Protein AF-A0A4R9K5V5-F1 (afdb_monomer_lite)

Sequence (203 aa):
MRYLKIITLVLILIVISFSTLVPTPNEHVLKEIPKQKLVGKLKGIAFATIRTSIIKEYAFTEPKEIRYVPCSPDFPVLLGDFPCSLLNWDEEAVYVEETNTIVDAESSATEPNPDDLLGGKVIVLLSKTKSPNFNGSVVKLGDDEDMLRLFYDKEGYLSHYTFQTYVTVFKWKAVENTRTLLGVLTLKLDSNHFPIAGKEIEF

Secondary structure (DSSP, 8-state):
-HHHHHHHHHHHHHHHHHTT----------EEPPHHHHHHHHHHTTHHHHHHHHHS---EEEEEEEE--PPPTTSPPPSSS--GGGGB--SS-----------------PPPPGGGGS--EEEEEEESSPPTTTEEEEEEES-GGG-EEEEEETTSBEEEEEETTEEEEEEEEEETTEEEEEEEEEEEE-TTS-EEEEEEEE-

Foldseek 3Di:
DVVVVVVVVVVVVVVVVPPPPDPDPPQQDWAWDDPVCVVVVCVVLVVVLVLQLVPDDFDFDAKAKDWAADDDPSDDDDPFRDGPVQQFDDVPPRDPPVPPPDDDDDDDDDDPDPVVPGTDIFMKTWTPDAGPPQRHIWIWGDDDQRIKIFHHHPRRGTQWIDHHQKIKGWDWDDDPPDIDTQKIKIFGADPSRHGPIITMGGD

pLDDT: mean 82.07, std 19.33, range [34.94, 98.38]

Structure (mmCIF, N/CA/C/O backbone):
data_AF-A0A4R9K5V5-F1
#
_entry.id   AF-A0A4R9K5V5-F1
#
loop_
_atom_site.group_PDB
_atom_site.id
_atom_site.type_symbol
_atom_site.label_atom_id
_atom_site.label_alt_id
_atom_site.label_comp_id
_atom_site.label_asym_id
_atom_site.label_entity_id
_atom_site.label_seq_id
_atom_s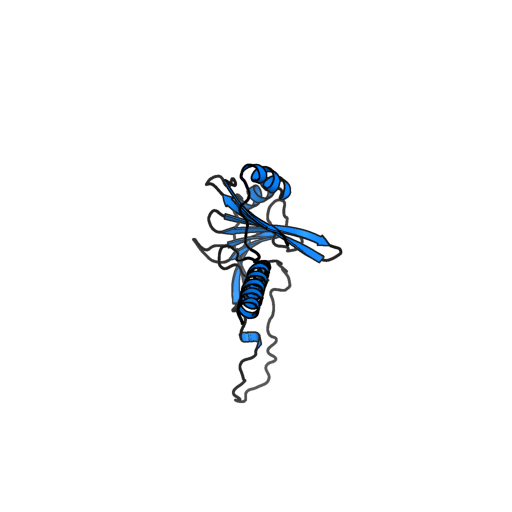ite.pdbx_PDB_ins_code
_atom_site.Cartn_x
_atom_site.Cartn_y
_atom_site.Cartn_z
_atom_site.occupancy
_atom_site.B_iso_or_equiv
_atom_site.auth_seq_id
_atom_site.auth_comp_id
_atom_site.auth_asym_id
_atom_site.auth_atom_id
_atom_site.pdbx_PDB_model_num
ATOM 1 N N . MET A 1 1 ? -18.205 -39.734 57.174 1.00 59.75 1 MET A N 1
ATOM 2 C CA . MET A 1 1 ? -17.669 -39.906 55.798 1.00 59.75 1 MET A CA 1
ATOM 3 C C . MET A 1 1 ? -18.522 -39.298 54.673 1.00 59.75 1 MET A C 1
ATOM 5 O O . MET A 1 1 ? -17.936 -38.921 53.669 1.00 59.75 1 MET A O 1
ATOM 9 N N . ARG A 1 2 ? -19.858 -39.163 54.784 1.00 58.69 2 ARG A N 1
ATOM 10 C CA . ARG A 1 2 ? -20.695 -38.568 53.710 1.00 58.69 2 ARG A CA 1
ATOM 11 C C . ARG A 1 2 ? -20.436 -37.072 53.448 1.00 58.69 2 ARG A C 1
ATOM 13 O O . ARG A 1 2 ? -20.341 -36.683 52.294 1.00 58.69 2 ARG A O 1
ATOM 20 N N . TYR A 1 3 ? -20.235 -36.265 54.491 1.00 58.91 3 TYR A N 1
ATOM 21 C CA . TYR A 1 3 ? -19.981 -34.819 54.356 1.00 58.91 3 TYR A CA 1
ATOM 22 C C . TYR A 1 3 ? -18.644 -34.480 53.682 1.00 58.91 3 TYR A C 1
ATOM 24 O O . TYR A 1 3 ? -18.576 -33.538 52.900 1.00 58.91 3 TYR A O 1
ATOM 32 N N . LEU A 1 4 ? -17.605 -35.293 53.906 1.00 64.69 4 LEU A N 1
ATOM 33 C CA . LEU A 1 4 ? -16.285 -35.073 53.306 1.00 64.69 4 LEU A CA 1
ATOM 34 C C . LEU A 1 4 ? -16.320 -35.210 51.775 1.00 64.69 4 LEU A C 1
ATOM 36 O O . LEU A 1 4 ? -15.648 -34.445 51.092 1.00 64.69 4 LEU A O 1
ATOM 40 N N . LYS A 1 5 ? -17.154 -36.123 51.246 1.00 65.88 5 LYS A N 1
ATOM 41 C CA . LYS A 1 5 ? -17.368 -36.316 49.799 1.00 65.88 5 LYS A CA 1
ATOM 42 C C . LYS A 1 5 ? -18.125 -35.156 49.147 1.00 65.88 5 LYS A C 1
ATOM 44 O O . LYS A 1 5 ? -17.848 -34.824 48.004 1.00 65.88 5 LYS A O 1
ATOM 49 N N . ILE A 1 6 ? -19.063 -34.535 49.865 1.00 71.75 6 ILE A N 1
ATOM 50 C CA . ILE A 1 6 ? -19.834 -33.387 49.357 1.00 71.75 6 ILE A CA 1
ATOM 51 C C . ILE A 1 6 ? -18.933 -32.150 49.272 1.00 71.75 6 ILE A C 1
ATOM 53 O O . ILE A 1 6 ? -18.945 -31.454 48.263 1.00 71.75 6 ILE A O 1
ATOM 57 N N . ILE A 1 7 ? -18.091 -31.924 50.285 1.00 72.06 7 ILE A N 1
ATOM 58 C CA . ILE A 1 7 ? -17.141 -30.801 50.307 1.00 72.06 7 ILE A CA 1
ATOM 59 C C . ILE A 1 7 ? -16.116 -30.923 49.173 1.00 72.06 7 ILE A C 1
ATOM 61 O O . ILE A 1 7 ? -15.842 -29.935 48.498 1.00 72.06 7 ILE A O 1
ATOM 65 N N . THR A 1 8 ? -15.597 -32.129 48.909 1.00 69.69 8 THR A N 1
ATOM 66 C CA . THR A 1 8 ? -14.673 -32.347 47.780 1.00 69.69 8 THR A CA 1
ATOM 67 C C . THR A 1 8 ? -15.349 -32.104 46.433 1.00 69.69 8 THR A C 1
ATOM 69 O O . THR A 1 8 ? -14.745 -31.490 45.561 1.00 69.69 8 THR A O 1
ATOM 72 N N . LEU A 1 9 ? -16.609 -32.518 46.266 1.00 71.44 9 LEU A N 1
ATOM 73 C CA . LEU A 1 9 ? -17.341 -32.336 45.009 1.00 71.44 9 LEU A CA 1
ATOM 74 C C . LEU A 1 9 ? -17.636 -30.855 44.716 1.00 71.44 9 LEU A C 1
ATOM 76 O O . LEU A 1 9 ? -17.503 -30.415 43.577 1.00 71.44 9 LEU A O 1
ATOM 80 N N . VAL A 1 10 ? -17.963 -30.072 45.750 1.00 74.12 10 VAL A N 1
ATOM 81 C CA . VAL A 1 10 ? -18.182 -28.620 45.636 1.00 74.12 10 VAL A CA 1
ATOM 82 C C . VAL A 1 10 ? -16.880 -27.881 45.314 1.00 74.12 10 VAL A C 1
ATOM 84 O O . VAL A 1 10 ? -16.876 -27.009 44.451 1.00 74.12 10 VAL A O 1
ATOM 87 N N . LEU A 1 11 ? -15.759 -28.258 45.940 1.00 66.38 11 LEU A N 1
ATOM 88 C CA . LEU A 1 11 ? -14.448 -27.666 45.648 1.00 66.38 11 LEU A CA 1
ATOM 89 C C . LEU A 1 11 ? -14.006 -27.922 44.201 1.00 66.38 11 LEU A C 1
ATOM 91 O O . LEU A 1 11 ? -13.512 -27.009 43.548 1.00 66.38 11 LEU A O 1
ATOM 95 N N . ILE A 1 12 ? -14.249 -29.125 43.673 1.00 67.31 12 ILE A N 1
ATOM 96 C CA . ILE A 1 12 ? -13.945 -29.462 42.274 1.00 67.31 12 ILE A CA 1
ATOM 97 C C . ILE A 1 12 ? -14.801 -28.622 41.308 1.00 67.31 12 ILE A C 1
ATOM 99 O O . ILE A 1 12 ? -14.276 -28.083 40.337 1.00 67.31 12 ILE A O 1
ATOM 103 N N . LEU A 1 13 ? -16.093 -28.433 41.598 1.00 60.47 13 LEU A N 1
ATOM 104 C CA . LEU A 1 13 ? -16.994 -27.591 40.794 1.00 60.47 13 LEU A CA 1
ATOM 105 C C . LEU A 1 13 ? -16.599 -26.104 40.800 1.00 60.47 13 LEU A C 1
ATOM 107 O O . LEU A 1 13 ? -16.709 -25.433 39.772 1.00 60.47 13 LEU A O 1
ATOM 111 N N . ILE A 1 14 ? -16.100 -25.595 41.928 1.00 63.22 14 ILE A N 1
ATOM 112 C CA . ILE A 1 14 ? -15.605 -24.217 42.032 1.00 63.22 14 ILE A CA 1
ATOM 113 C C . ILE A 1 14 ? -14.315 -24.048 41.216 1.00 63.22 14 ILE A C 1
ATOM 115 O O . ILE A 1 14 ? -14.207 -23.090 40.457 1.00 63.22 14 ILE A O 1
ATOM 119 N N . VAL A 1 15 ? -13.372 -24.995 41.278 1.00 59.72 15 VAL A N 1
ATOM 120 C CA . VAL A 1 15 ? -12.106 -24.920 40.518 1.00 59.72 15 VAL A CA 1
ATOM 121 C C . VAL A 1 15 ? -12.338 -24.990 38.998 1.00 59.72 15 VAL A C 1
ATOM 123 O O . VAL A 1 15 ? -11.702 -24.253 38.243 1.00 59.72 15 VAL A O 1
ATOM 126 N N . ILE A 1 16 ? -13.300 -25.797 38.537 1.00 59.38 16 ILE A N 1
ATOM 127 C CA . ILE A 1 16 ? -13.677 -25.862 37.111 1.00 59.38 16 ILE A CA 1
ATOM 128 C C . ILE A 1 16 ? -14.314 -24.541 36.643 1.00 59.38 16 ILE A C 1
ATOM 130 O O . ILE A 1 16 ? -14.050 -24.099 35.527 1.00 59.38 16 ILE A O 1
ATOM 134 N N . SER A 1 17 ? -15.083 -23.865 37.503 1.00 56.44 17 SER A N 1
ATOM 135 C CA . SER A 1 17 ? -15.747 -22.596 37.160 1.00 56.44 17 SER A CA 1
ATOM 136 C C . SER A 1 17 ? -14.776 -21.413 37.021 1.00 56.44 17 SER A C 1
ATOM 138 O O . SER A 1 17 ? -15.078 -20.458 36.312 1.00 56.44 17 SER A O 1
ATOM 140 N N . PHE A 1 18 ? -13.597 -21.472 37.654 1.00 53.75 18 PHE A N 1
ATOM 141 C CA . PHE A 1 18 ? -12.559 -20.435 37.539 1.00 53.75 18 PHE A CA 1
ATOM 142 C C . PHE A 1 18 ? -11.572 -20.654 36.379 1.00 53.75 18 PHE A C 1
ATOM 144 O O . PHE A 1 18 ? -10.779 -19.765 36.079 1.00 53.75 18 PHE A O 1
ATOM 151 N N . SER A 1 19 ? -11.619 -21.803 35.699 1.00 51.06 19 SER A N 1
ATOM 152 C 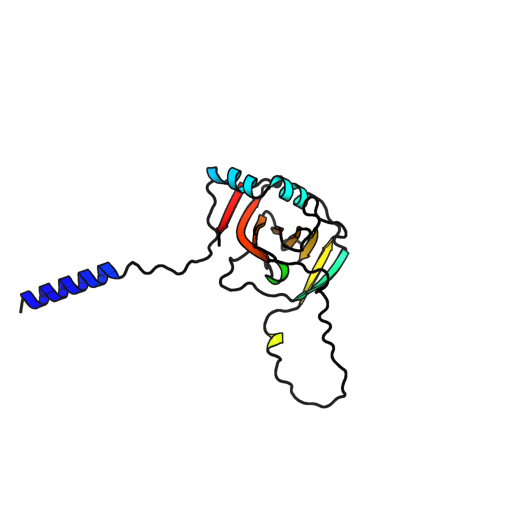CA . SER A 1 19 ? -10.606 -22.183 34.700 1.00 51.06 19 SER A CA 1
ATOM 153 C C . SER A 1 19 ? -10.873 -21.666 33.273 1.00 51.06 19 SER A C 1
ATOM 155 O O . SER A 1 19 ? -10.062 -21.909 32.386 1.00 51.06 19 SER A O 1
ATOM 157 N N . THR A 1 20 ? -11.975 -20.949 33.010 1.00 50.06 20 THR A N 1
ATOM 158 C CA . THR A 1 20 ? -12.354 -20.510 31.644 1.00 50.06 20 THR A CA 1
ATOM 159 C C . THR A 1 20 ? -12.032 -19.048 31.316 1.00 50.06 20 THR A C 1
ATOM 161 O O . THR A 1 20 ? -12.489 -18.538 30.298 1.00 50.06 20 THR A O 1
ATOM 164 N N . LEU A 1 21 ? -11.245 -18.356 32.144 1.00 50.50 21 LEU A N 1
ATOM 165 C CA . LEU A 1 21 ? -10.765 -16.993 31.878 1.00 50.50 21 LEU A CA 1
ATOM 166 C C . LEU A 1 21 ? -9.246 -16.991 31.682 1.00 50.50 21 LEU A C 1
ATOM 168 O O . LEU A 1 21 ? -8.511 -16.339 32.416 1.00 50.50 21 LEU A O 1
ATOM 172 N N . VAL A 1 22 ? -8.766 -17.732 30.683 1.00 57.28 22 VAL A N 1
ATOM 173 C CA . VAL A 1 22 ? -7.440 -17.459 30.122 1.00 57.28 22 VAL A CA 1
ATOM 174 C C . VAL A 1 22 ? -7.649 -16.424 29.016 1.00 57.28 22 VAL A C 1
ATOM 176 O O . VAL A 1 22 ? -8.233 -16.774 27.988 1.00 57.28 22 VAL A O 1
ATOM 179 N N . PRO A 1 23 ? -7.250 -15.152 29.195 1.00 50.66 23 PRO A N 1
ATOM 180 C CA . PRO A 1 23 ? -7.151 -14.238 28.070 1.00 50.66 23 PRO A CA 1
ATOM 181 C C . PRO A 1 23 ? -6.126 -14.830 27.103 1.00 50.66 23 PRO A C 1
ATOM 183 O O . PRO A 1 23 ? -4.946 -14.950 27.429 1.00 50.66 23 PRO A O 1
ATOM 186 N N . THR A 1 24 ? -6.588 -15.264 25.933 1.00 52.31 24 THR A N 1
ATOM 187 C CA . THR A 1 24 ? -5.692 -15.616 24.835 1.00 52.31 24 THR A CA 1
ATOM 188 C C . THR A 1 24 ? -4.831 -14.390 24.526 1.00 52.31 24 THR A C 1
ATOM 190 O O . THR A 1 24 ? -5.384 -13.284 24.471 1.00 52.31 24 THR A O 1
ATOM 193 N N . PRO A 1 25 ? -3.507 -14.544 24.351 1.00 51.03 25 PRO A N 1
ATOM 194 C CA . PRO A 1 25 ? -2.658 -13.438 23.935 1.00 51.03 25 PRO A CA 1
ATOM 195 C C . PRO A 1 25 ? -3.239 -12.825 22.658 1.00 51.03 25 PRO A C 1
ATOM 197 O O . PRO A 1 25 ? -3.809 -13.538 21.833 1.00 51.03 25 PRO A O 1
ATOM 200 N N . ASN A 1 26 ? -3.168 -11.496 22.574 1.00 50.34 26 ASN A N 1
ATOM 201 C CA . ASN A 1 26 ? -3.701 -10.667 21.497 1.00 50.34 26 ASN A CA 1
ATOM 202 C C . ASN A 1 26 ? -3.175 -11.179 20.147 1.00 50.34 26 ASN A C 1
ATOM 204 O O . ASN A 1 26 ? -2.104 -10.790 19.696 1.00 50.34 26 ASN A O 1
ATOM 208 N N . GLU A 1 27 ? -3.905 -12.087 19.510 1.00 54.94 27 GLU A N 1
ATOM 209 C CA . GLU A 1 27 ? -3.590 -12.494 18.155 1.00 54.94 27 GLU A CA 1
ATOM 210 C C . GLU A 1 27 ? -3.893 -11.268 17.288 1.00 54.94 27 GLU A C 1
ATOM 212 O O . GLU A 1 27 ? -5.031 -10.782 17.241 1.00 54.94 27 GLU A O 1
ATOM 217 N N . HIS A 1 28 ? -2.852 -10.704 16.675 1.00 65.06 28 HIS A N 1
ATOM 218 C CA . HIS A 1 28 ? -2.924 -9.562 15.771 1.00 65.06 28 HIS A CA 1
ATOM 219 C C . HIS A 1 28 ? -3.602 -9.990 14.452 1.00 65.06 28 HIS A C 1
ATOM 221 O O . HIS A 1 28 ? -3.014 -9.992 13.373 1.00 65.06 28 HIS A O 1
ATOM 227 N N . VAL A 1 29 ? -4.876 -10.381 14.550 1.00 80.06 29 VAL A N 1
ATOM 228 C CA . VAL A 1 29 ? -5.695 -10.891 13.451 1.00 80.06 29 VAL A CA 1
ATOM 229 C C . VAL A 1 29 ? -6.436 -9.739 12.792 1.00 80.06 29 VAL A C 1
ATOM 231 O O . VAL A 1 29 ? -7.135 -8.960 13.445 1.00 80.06 29 VAL A O 1
ATOM 234 N N . LEU A 1 30 ? -6.331 -9.676 11.467 1.00 85.25 30 LEU A N 1
ATOM 235 C CA . LEU A 1 30 ? -7.122 -8.791 10.618 1.00 85.25 30 LEU A CA 1
ATOM 236 C C . LEU A 1 30 ? -8.625 -9.081 10.784 1.00 85.25 30 LEU A C 1
ATOM 238 O O . LEU A 1 30 ? -9.125 -10.129 10.370 1.00 85.25 30 LEU A O 1
ATOM 242 N N . LYS A 1 31 ? -9.361 -8.123 11.353 1.00 92.75 31 LYS A N 1
ATOM 243 C CA . LYS A 1 31 ? -10.806 -8.202 11.609 1.00 92.75 31 LYS A CA 1
ATOM 244 C C . LYS A 1 31 ? -11.593 -7.655 10.430 1.00 92.75 31 LYS A C 1
ATOM 246 O O . LYS A 1 31 ? -11.254 -6.609 9.884 1.00 92.75 31 LYS A O 1
ATOM 251 N N . GLU A 1 32 ? -12.673 -8.328 10.048 1.00 95.50 32 GLU A N 1
ATOM 252 C CA . GLU A 1 32 ? -13.538 -7.850 8.968 1.00 95.50 32 GLU A CA 1
ATOM 253 C C . GLU A 1 32 ? -14.214 -6.522 9.319 1.00 95.50 32 GLU A C 1
ATOM 255 O O . GLU A 1 32 ? -14.751 -6.340 10.414 1.00 95.50 32 GLU A O 1
ATOM 260 N N . ILE A 1 33 ? -14.222 -5.595 8.361 1.00 95.25 33 ILE A N 1
ATOM 261 C CA . ILE A 1 33 ? -14.919 -4.321 8.505 1.00 95.25 33 ILE A CA 1
ATOM 262 C C . ILE A 1 33 ? -16.388 -4.515 8.119 1.00 95.25 33 ILE A C 1
ATOM 264 O O . ILE A 1 33 ? -16.679 -4.872 6.972 1.00 95.25 33 ILE A O 1
ATOM 268 N N . PRO A 1 34 ? -17.343 -4.199 9.013 1.00 95.44 34 PRO A N 1
ATOM 269 C CA . PRO A 1 34 ? -18.755 -4.195 8.661 1.00 95.44 34 PRO A CA 1
ATOM 270 C C . PRO A 1 34 ? -19.027 -3.252 7.487 1.00 95.44 34 PRO A C 1
ATOM 272 O O . PRO A 1 34 ? -18.547 -2.115 7.477 1.00 95.44 34 PRO A O 1
ATOM 275 N N . LYS A 1 35 ? -19.859 -3.676 6.527 1.00 91.81 35 LYS A N 1
ATOM 276 C CA . LYS A 1 35 ? -20.171 -2.888 5.318 1.00 91.81 35 LYS A CA 1
ATOM 277 C C . LYS A 1 35 ? -20.606 -1.453 5.635 1.00 91.81 35 LYS A C 1
ATOM 279 O O . LYS A 1 35 ? -20.194 -0.527 4.943 1.00 91.81 35 LYS A O 1
ATOM 284 N N . GLN A 1 36 ? -21.370 -1.248 6.714 1.00 93.75 36 GLN A N 1
ATOM 285 C CA . GLN A 1 36 ? -21.829 0.085 7.127 1.00 93.75 36 GLN A CA 1
ATOM 286 C C . GLN A 1 36 ? -20.681 1.006 7.580 1.00 93.75 36 GLN A C 1
ATOM 288 O O . GLN A 1 36 ? -20.794 2.224 7.483 1.00 93.75 36 GLN A O 1
ATOM 293 N N . LYS A 1 37 ? -19.570 0.440 8.071 1.00 95.50 37 LYS A N 1
ATOM 294 C CA . LYS A 1 37 ? -18.393 1.184 8.550 1.00 95.50 37 LYS A CA 1
ATOM 295 C C . LYS A 1 37 ? -17.334 1.397 7.467 1.00 95.50 37 LYS A C 1
ATOM 297 O O . LYS A 1 37 ? -16.509 2.299 7.613 1.00 95.50 37 LYS A O 1
ATOM 302 N N . LEU A 1 38 ? -17.373 0.620 6.380 1.00 95.12 38 LEU A N 1
ATOM 303 C CA . LEU A 1 38 ? -16.362 0.652 5.320 1.00 95.12 38 LEU A CA 1
ATOM 304 C C . LEU A 1 38 ? -16.182 2.060 4.742 1.00 95.12 38 LEU A C 1
ATOM 306 O O . LEU A 1 38 ? -15.067 2.565 4.716 1.00 95.12 38 LEU A O 1
ATOM 310 N N . VAL A 1 39 ? -17.270 2.745 4.380 1.00 94.75 39 VAL A N 1
ATOM 311 C CA . VAL A 1 39 ? -17.213 4.110 3.817 1.00 94.75 39 VAL A CA 1
ATOM 312 C C . VAL A 1 39 ? -16.490 5.090 4.750 1.00 94.75 39 VAL A C 1
ATOM 314 O O . VAL A 1 39 ? -15.705 5.918 4.289 1.00 94.75 39 VAL A O 1
ATOM 317 N N . GLY A 1 40 ? -16.724 4.992 6.062 1.00 95.38 40 GLY A N 1
ATOM 318 C CA . GLY A 1 40 ? -16.044 5.824 7.056 1.00 95.38 40 GLY A CA 1
ATOM 319 C C . GLY A 1 40 ? -14.543 5.543 7.114 1.00 95.38 40 GLY A C 1
ATOM 320 O O . GLY A 1 40 ? -13.744 6.478 7.088 1.00 95.38 40 GLY A O 1
ATOM 321 N N . LYS A 1 41 ? -14.157 4.261 7.106 1.00 95.75 41 LYS A N 1
ATOM 322 C CA . LYS A 1 41 ? -12.747 3.845 7.076 1.00 95.75 41 LYS A CA 1
ATOM 323 C C . LYS A 1 41 ? -12.043 4.324 5.802 1.00 95.75 41 LYS A C 1
ATOM 325 O O . LYS A 1 41 ? -10.968 4.903 5.903 1.00 95.75 41 LYS A O 1
ATOM 330 N N . LEU A 1 42 ? -12.684 4.199 4.635 1.00 96.38 42 LEU A N 1
ATOM 331 C CA . LEU A 1 42 ? -12.150 4.678 3.350 1.00 96.38 42 LEU A CA 1
ATOM 332 C C . LEU A 1 42 ? -11.903 6.191 3.332 1.00 96.38 42 LEU A C 1
ATOM 334 O O . LEU A 1 42 ? -10.895 6.645 2.792 1.00 96.38 42 LEU A O 1
ATOM 338 N N . LYS A 1 43 ? -12.800 6.982 3.935 1.00 94.69 43 LYS A N 1
ATOM 339 C CA . LYS A 1 43 ? -12.589 8.428 4.094 1.00 94.69 43 LYS A CA 1
ATOM 340 C C . LYS A 1 43 ? -11.399 8.721 5.007 1.00 94.69 43 LYS A C 1
ATOM 342 O O . LYS A 1 43 ? -10.585 9.571 4.668 1.00 94.69 43 LYS A O 1
ATOM 347 N N . GLY A 1 44 ? -11.281 7.997 6.121 1.00 93.81 44 GLY A N 1
ATOM 348 C CA . GLY A 1 44 ? -10.201 8.178 7.096 1.00 93.81 44 GLY A CA 1
ATOM 349 C C . GLY A 1 44 ? -8.798 7.921 6.539 1.00 93.81 44 GLY A C 1
ATOM 350 O O . GLY A 1 44 ? -7.847 8.528 7.014 1.00 93.81 44 GLY A O 1
ATOM 351 N N . ILE A 1 45 ? -8.672 7.074 5.514 1.00 94.75 45 ILE A N 1
ATOM 352 C CA . ILE A 1 45 ? -7.400 6.815 4.817 1.00 94.75 45 ILE A CA 1
ATOM 353 C C . ILE A 1 45 ? -7.250 7.592 3.501 1.00 94.75 45 ILE A C 1
ATOM 355 O O . ILE A 1 45 ? -6.355 7.295 2.717 1.00 94.75 45 ILE A O 1
ATOM 359 N N . ALA A 1 46 ? -8.152 8.538 3.215 1.00 95.62 46 ALA A N 1
ATOM 360 C CA . ALA A 1 46 ? -8.188 9.279 1.955 1.00 95.62 46 ALA A CA 1
ATOM 361 C C . ALA A 1 46 ? -8.115 8.361 0.714 1.00 95.62 46 ALA A C 1
ATOM 363 O O . ALA A 1 46 ? -7.339 8.599 -0.211 1.00 95.62 46 ALA A O 1
ATOM 364 N N . PHE A 1 47 ? -8.940 7.304 0.672 1.00 97.31 47 PHE A N 1
ATOM 365 C CA . PHE A 1 47 ? -8.841 6.255 -0.353 1.00 97.31 47 PHE A CA 1
ATOM 366 C C . PHE A 1 47 ? -8.905 6.775 -1.799 1.00 97.31 47 PHE A C 1
ATOM 368 O O . PHE A 1 47 ? -8.295 6.189 -2.686 1.00 97.31 47 PHE A O 1
ATOM 375 N N . ALA A 1 48 ? -9.597 7.889 -2.058 1.00 96.62 48 ALA A N 1
ATOM 376 C CA . ALA A 1 48 ? -9.599 8.514 -3.381 1.00 96.62 48 ALA A CA 1
ATOM 377 C C . ALA A 1 48 ? -8.171 8.823 -3.875 1.00 96.62 48 ALA A C 1
ATOM 379 O O . ALA A 1 48 ? -7.841 8.524 -5.020 1.00 96.62 48 ALA A O 1
ATOM 380 N N . THR A 1 49 ? -7.312 9.333 -2.992 1.00 96.75 49 THR A N 1
ATOM 381 C CA . THR A 1 49 ? -5.900 9.617 -3.265 1.00 96.75 49 THR A CA 1
ATOM 382 C C . THR A 1 49 ? -5.129 8.337 -3.584 1.00 96.75 49 THR A C 1
ATOM 384 O O . THR A 1 49 ? -4.429 8.274 -4.593 1.00 96.75 49 THR A O 1
ATOM 387 N N . ILE A 1 50 ? -5.326 7.285 -2.787 1.00 97.69 50 ILE A N 1
ATOM 388 C CA . ILE A 1 50 ? -4.718 5.961 -3.003 1.00 97.69 50 ILE A CA 1
ATOM 389 C C . ILE A 1 50 ? -5.158 5.366 -4.348 1.00 97.69 50 ILE A C 1
ATOM 391 O O . ILE A 1 50 ? -4.354 4.879 -5.135 1.00 97.69 50 ILE A O 1
ATOM 395 N N . ARG A 1 51 ? -6.445 5.453 -4.680 1.00 97.31 51 ARG A N 1
ATOM 396 C CA . ARG A 1 51 ? -6.959 4.950 -5.957 1.00 97.31 51 ARG A CA 1
ATOM 397 C C . ARG A 1 51 ? -6.290 5.646 -7.144 1.00 97.31 51 ARG A C 1
ATOM 399 O O . ARG A 1 51 ? -5.955 4.985 -8.123 1.00 97.31 51 ARG A O 1
ATOM 406 N N . THR A 1 52 ? -6.069 6.960 -7.063 1.00 96.75 52 THR A N 1
ATOM 407 C CA . THR A 1 52 ? -5.384 7.690 -8.143 1.00 96.75 52 THR A CA 1
ATOM 408 C C . THR A 1 52 ? -3.923 7.278 -8.319 1.00 96.75 52 THR A C 1
ATOM 410 O O . THR A 1 52 ? -3.460 7.238 -9.458 1.00 96.75 52 THR A O 1
ATOM 413 N N . SER A 1 53 ? -3.204 6.927 -7.244 1.00 96.75 53 SER A N 1
ATOM 414 C CA . SER A 1 53 ? -1.832 6.420 -7.368 1.00 96.75 53 SER A CA 1
ATOM 415 C C . SER A 1 53 ? -1.789 5.017 -7.958 1.00 96.75 53 SER A C 1
ATOM 417 O O . SER A 1 53 ? -0.893 4.749 -8.751 1.00 96.75 53 SER A O 1
ATOM 419 N N . ILE A 1 54 ? -2.759 4.157 -7.641 1.00 96.12 54 ILE A N 1
ATOM 420 C CA . ILE A 1 54 ? -2.817 2.773 -8.136 1.00 96.12 54 ILE A CA 1
ATOM 421 C C . ILE A 1 54 ? -3.144 2.701 -9.632 1.00 96.12 54 ILE A C 1
ATOM 423 O O . ILE A 1 54 ? -2.521 1.925 -10.350 1.00 96.12 54 ILE A O 1
ATOM 427 N N . ILE A 1 55 ? -4.097 3.512 -10.102 1.00 95.94 55 ILE A N 1
ATOM 428 C CA . ILE A 1 55 ? -4.554 3.504 -11.507 1.00 95.94 55 ILE A CA 1
ATOM 429 C C . ILE A 1 55 ? -3.471 4.005 -12.467 1.00 95.94 55 ILE A C 1
ATOM 431 O O . ILE A 1 55 ? -3.472 3.653 -13.644 1.00 95.94 55 ILE A O 1
ATOM 435 N N . LYS A 1 56 ? -2.557 4.848 -11.984 1.00 95.19 56 LYS A N 1
ATOM 436 C CA . LYS A 1 56 ? -1.481 5.384 -12.809 1.00 95.19 56 LYS A CA 1
ATOM 437 C C . LYS A 1 56 ? -0.538 4.265 -13.268 1.00 95.19 56 LYS A C 1
ATOM 439 O O . LYS A 1 56 ? -0.167 3.376 -12.501 1.00 95.19 56 LYS A O 1
ATOM 444 N N . GLU A 1 57 ? -0.103 4.362 -14.517 1.00 94.19 57 GLU A N 1
ATOM 445 C CA . GLU A 1 57 ? 0.955 3.518 -15.063 1.00 94.19 57 GLU A CA 1
ATOM 446 C C . GLU A 1 57 ? 2.337 4.066 -14.689 1.00 94.19 57 GLU A C 1
ATOM 448 O O . GLU A 1 57 ? 2.583 5.276 -14.732 1.00 94.19 57 GLU A O 1
ATOM 453 N N . TYR A 1 58 ? 3.247 3.163 -14.324 1.00 95.06 58 TYR A N 1
ATOM 454 C CA . TYR A 1 58 ? 4.617 3.487 -13.936 1.00 95.06 58 TYR A CA 1
ATOM 455 C C . TYR A 1 58 ? 5.597 2.667 -14.765 1.00 95.06 58 TYR A C 1
ATOM 457 O O . TYR A 1 58 ? 5.401 1.469 -14.970 1.00 95.06 58 TYR A O 1
ATOM 465 N N . ALA A 1 59 ? 6.671 3.319 -15.205 1.00 95.25 59 ALA A N 1
ATOM 466 C CA . ALA A 1 59 ? 7.787 2.665 -15.867 1.00 95.25 59 ALA A CA 1
ATOM 467 C C . ALA A 1 59 ? 8.854 2.306 -14.827 1.00 95.25 59 ALA A C 1
ATOM 469 O O . ALA A 1 59 ? 9.504 3.199 -14.278 1.00 95.25 59 ALA A O 1
ATOM 470 N N . PHE A 1 60 ? 9.019 1.008 -14.573 1.00 94.69 60 PHE A N 1
ATOM 471 C CA . PHE A 1 60 ? 10.003 0.456 -13.644 1.00 94.69 60 PHE A CA 1
ATOM 472 C C . PHE A 1 60 ? 11.277 0.090 -14.401 1.00 94.69 60 PHE A C 1
ATOM 474 O O . PHE A 1 60 ? 11.258 -0.810 -15.237 1.00 94.69 60 PHE A O 1
ATOM 481 N N . THR A 1 61 ? 12.369 0.808 -14.152 1.00 92.38 61 THR A N 1
ATOM 482 C CA . THR A 1 61 ? 13.597 0.675 -14.961 1.00 92.38 61 THR A CA 1
ATOM 483 C C . THR A 1 61 ? 14.876 0.619 -14.146 1.00 92.38 61 THR A C 1
ATOM 485 O O . THR A 1 61 ? 15.930 0.343 -14.706 1.00 92.38 61 THR A O 1
ATOM 488 N N . GLU A 1 62 ? 14.807 0.948 -12.861 1.00 93.12 62 GLU A N 1
ATOM 489 C CA . GLU A 1 62 ? 15.981 1.084 -12.004 1.00 93.12 62 GLU A CA 1
ATOM 490 C C . GLU A 1 62 ? 16.019 -0.090 -11.022 1.00 93.12 62 GLU A C 1
ATOM 492 O O . GLU A 1 62 ? 15.309 -0.051 -10.015 1.00 93.12 62 GLU A O 1
ATOM 497 N N . PRO A 1 63 ? 16.775 -1.164 -11.315 1.00 93.50 63 PRO A N 1
ATOM 498 C CA . PRO A 1 63 ? 16.926 -2.265 -10.380 1.00 93.50 63 PRO A CA 1
ATOM 499 C C . PRO A 1 63 ? 17.727 -1.820 -9.156 1.00 93.50 63 PRO A C 1
ATOM 501 O O . PRO A 1 63 ? 18.743 -1.137 -9.277 1.00 93.50 63 PRO A O 1
ATOM 504 N N . LYS A 1 64 ? 17.270 -2.234 -7.978 1.00 91.75 64 LYS A N 1
ATOM 505 C CA . LYS A 1 64 ? 17.961 -2.065 -6.702 1.00 91.75 64 LYS A CA 1
ATOM 506 C C . LYS A 1 64 ? 17.925 -3.374 -5.927 1.00 91.75 64 LYS A C 1
ATOM 508 O O . LYS A 1 64 ? 16.891 -4.030 -5.853 1.00 91.75 64 LYS A O 1
ATOM 513 N N . GLU A 1 65 ? 19.060 -3.741 -5.357 1.00 90.38 65 GLU A N 1
ATOM 514 C CA . GLU A 1 65 ? 19.195 -4.910 -4.495 1.00 90.38 65 GLU A CA 1
ATOM 515 C C . GLU A 1 65 ? 18.935 -4.493 -3.050 1.00 90.38 65 GLU A C 1
ATOM 517 O O . GLU A 1 65 ? 19.541 -3.546 -2.560 1.00 90.38 65 GLU A O 1
ATOM 522 N N . ILE A 1 66 ? 18.027 -5.182 -2.367 1.00 88.50 66 ILE A N 1
ATOM 523 C CA . ILE A 1 66 ? 17.707 -4.921 -0.964 1.00 88.50 66 ILE A CA 1
ATOM 524 C C . ILE A 1 66 ? 17.844 -6.202 -0.150 1.00 88.50 66 ILE A C 1
ATOM 526 O O . ILE A 1 66 ? 17.669 -7.311 -0.660 1.00 88.50 66 ILE A O 1
ATOM 530 N N . ARG A 1 67 ? 18.102 -6.052 1.149 1.00 88.31 67 ARG A N 1
ATOM 531 C CA . ARG A 1 67 ? 18.044 -7.174 2.084 1.00 88.31 67 ARG A CA 1
ATOM 532 C C . ARG A 1 67 ? 16.585 -7.552 2.335 1.00 88.31 67 ARG A C 1
ATOM 534 O O . ARG A 1 67 ? 15.781 -6.717 2.763 1.00 88.31 67 ARG A O 1
ATOM 541 N N . TYR A 1 68 ? 16.244 -8.810 2.087 1.00 87.75 68 TYR A N 1
ATOM 542 C CA . TYR A 1 68 ? 14.979 -9.376 2.531 1.00 87.75 68 TYR A CA 1
ATOM 543 C C . TYR A 1 68 ? 15.035 -9.525 4.047 1.00 87.75 68 TYR A C 1
ATOM 545 O O . TYR A 1 68 ? 15.971 -10.113 4.579 1.00 87.75 68 TYR A O 1
ATOM 553 N N . VAL A 1 69 ? 14.041 -8.991 4.748 1.00 90.50 69 VAL A N 1
ATOM 554 C CA . VAL A 1 69 ? 13.885 -9.205 6.188 1.00 90.50 69 VAL A CA 1
ATOM 555 C C . VAL A 1 69 ? 12.445 -9.644 6.423 1.00 90.50 69 VAL A C 1
ATOM 557 O O . VAL A 1 69 ? 11.532 -8.857 6.136 1.00 90.50 69 VAL A O 1
ATOM 560 N N . PRO A 1 70 ? 12.211 -10.878 6.906 1.00 90.25 70 PRO A N 1
ATOM 561 C CA . PRO A 1 70 ? 10.862 -11.335 7.198 1.00 90.25 70 PRO A CA 1
ATOM 562 C C . PRO A 1 70 ? 10.253 -10.506 8.331 1.00 90.25 70 PRO A C 1
ATOM 564 O O . PRO A 1 70 ? 10.951 -9.941 9.176 1.00 90.25 70 PRO A O 1
ATOM 567 N N . CYS A 1 71 ? 8.928 -10.428 8.356 1.00 90.00 71 CYS A N 1
ATOM 568 C CA . CYS A 1 71 ? 8.222 -9.777 9.450 1.00 90.00 71 CYS A CA 1
ATOM 569 C C . CYS A 1 71 ? 8.328 -10.581 10.756 1.00 90.00 71 CYS A C 1
ATOM 571 O O . CYS A 1 71 ? 8.397 -11.810 10.738 1.00 90.00 71 CYS A O 1
ATOM 573 N N . SER A 1 72 ? 8.322 -9.877 11.895 1.00 89.88 72 SER A N 1
ATOM 574 C CA . SER A 1 72 ? 8.252 -10.508 13.222 1.00 89.88 72 SER A CA 1
ATOM 575 C C . SER A 1 72 ? 6.993 -11.382 13.342 1.00 89.88 72 SER A C 1
ATOM 577 O O . SER A 1 72 ? 5.959 -10.988 12.798 1.00 89.88 72 SER A O 1
ATOM 579 N N . PRO A 1 73 ? 7.020 -12.501 14.092 1.00 86.94 73 PRO A N 1
ATOM 580 C CA . PRO A 1 73 ? 5.827 -13.306 14.371 1.00 86.94 73 PRO A CA 1
ATOM 581 C C . PRO A 1 73 ? 4.657 -12.522 14.989 1.00 86.94 73 PRO A C 1
ATOM 583 O O . PRO A 1 73 ? 3.506 -12.908 14.810 1.00 86.94 73 PRO A O 1
ATOM 586 N N . ASP A 1 74 ? 4.943 -11.417 15.686 1.00 86.81 74 ASP A N 1
ATOM 587 C CA . ASP A 1 74 ? 3.924 -10.545 16.292 1.00 86.81 74 ASP A CA 1
ATOM 588 C C . ASP A 1 74 ? 3.317 -9.538 15.296 1.00 86.81 74 ASP A C 1
ATOM 590 O O . ASP A 1 74 ? 2.345 -8.844 15.602 1.00 86.81 74 ASP A O 1
ATOM 594 N N . PHE A 1 75 ? 3.892 -9.425 14.097 1.00 89.81 75 PHE A N 1
ATOM 595 C CA . PHE A 1 75 ? 3.392 -8.556 13.040 1.00 89.81 75 PHE A CA 1
ATOM 596 C C . PHE A 1 75 ? 2.293 -9.279 12.240 1.00 89.81 75 PHE A C 1
ATOM 598 O O . PHE A 1 75 ? 2.422 -10.475 11.970 1.00 89.81 75 PHE A O 1
ATOM 605 N N . PRO A 1 76 ? 1.206 -8.597 11.827 1.00 90.12 76 PRO A N 1
ATOM 606 C CA . PRO A 1 76 ? 0.138 -9.245 11.076 1.00 90.12 76 PRO A CA 1
ATOM 607 C C . PRO A 1 76 ? 0.658 -9.839 9.767 1.00 90.12 76 PRO A C 1
ATOM 609 O O . PRO A 1 76 ? 1.414 -9.201 9.033 1.00 90.12 76 PRO A O 1
ATOM 612 N N . VAL A 1 77 ? 0.172 -11.034 9.438 1.00 90.44 77 VAL A N 1
ATOM 613 C CA . VAL A 1 77 ? 0.449 -11.668 8.147 1.00 90.44 77 VAL A CA 1
ATOM 614 C C . VAL A 1 77 ? -0.134 -10.803 7.030 1.00 90.44 77 VAL A C 1
ATOM 616 O O . VAL A 1 77 ? -1.340 -10.535 6.987 1.00 90.44 77 VAL A O 1
ATOM 619 N N . LEU A 1 78 ? 0.740 -10.349 6.137 1.00 93.19 78 LEU A N 1
ATOM 620 C CA . LEU A 1 78 ? 0.398 -9.523 4.987 1.00 93.19 78 LEU A CA 1
ATOM 621 C C . LEU A 1 78 ? 0.143 -10.384 3.742 1.00 93.19 78 LEU A C 1
ATOM 623 O O . LEU A 1 78 ? 0.488 -11.561 3.701 1.00 93.19 78 LEU A O 1
ATOM 627 N N . LEU A 1 79 ? -0.519 -9.801 2.739 1.00 93.88 79 LEU A N 1
ATOM 628 C CA . LEU A 1 79 ? -0.753 -10.473 1.462 1.00 93.88 79 LEU A CA 1
ATOM 629 C C . LEU A 1 79 ? 0.512 -10.445 0.600 1.00 93.88 79 LEU A C 1
ATOM 631 O O . LEU A 1 79 ? 1.169 -9.409 0.498 1.00 93.88 79 LEU A O 1
ATOM 635 N N . GLY A 1 80 ? 0.785 -11.570 -0.061 1.00 92.12 80 GLY A N 1
ATOM 636 C CA . GLY A 1 80 ? 2.032 -11.788 -0.790 1.00 92.12 80 GLY A CA 1
ATOM 637 C C . GLY A 1 80 ? 3.220 -12.020 0.147 1.00 92.12 80 GLY A C 1
ATOM 638 O O . GLY A 1 80 ? 3.104 -11.920 1.369 1.00 92.12 80 GLY A O 1
ATOM 639 N N . ASP A 1 81 ? 4.375 -12.328 -0.435 1.00 90.38 81 ASP A N 1
ATOM 640 C CA . ASP A 1 81 ? 5.632 -12.476 0.302 1.00 90.38 81 ASP A CA 1
ATOM 641 C C . ASP A 1 81 ? 6.246 -11.095 0.594 1.00 90.38 81 ASP A C 1
ATOM 643 O O . ASP A 1 81 ? 7.216 -10.663 -0.028 1.00 90.38 81 ASP A O 1
ATOM 647 N N . PHE A 1 82 ? 5.586 -10.332 1.470 1.00 93.12 82 PHE A N 1
ATOM 648 C CA . PHE A 1 82 ? 5.979 -8.964 1.798 1.00 93.12 82 PHE A CA 1
ATOM 649 C C . PHE A 1 82 ? 7.140 -8.942 2.813 1.00 93.12 82 PHE A C 1
ATOM 651 O O . PHE A 1 82 ? 6.949 -9.371 3.956 1.00 93.12 82 PHE A O 1
ATOM 658 N N . PRO A 1 83 ? 8.309 -8.367 2.471 1.00 92.50 83 PRO A N 1
ATOM 659 C CA . PRO A 1 83 ? 9.404 -8.194 3.419 1.00 92.50 83 PRO A CA 1
ATOM 660 C C . PRO A 1 83 ? 9.210 -6.938 4.278 1.00 92.50 83 PRO A C 1
ATOM 662 O O . PRO A 1 83 ? 9.003 -5.835 3.771 1.00 92.50 83 PRO A O 1
ATOM 665 N N . CYS A 1 84 ? 9.360 -7.068 5.595 1.00 91.88 84 CYS A N 1
ATOM 666 C CA . CYS A 1 84 ? 9.212 -5.944 6.521 1.00 91.88 84 CYS A CA 1
ATOM 667 C C . CYS A 1 84 ? 10.318 -4.883 6.388 1.00 91.88 84 CYS A C 1
ATOM 669 O O . CYS A 1 84 ? 10.106 -3.740 6.799 1.00 91.88 84 CYS A O 1
ATOM 671 N N . SER A 1 85 ? 11.450 -5.204 5.748 1.00 90.50 85 SER A N 1
ATOM 672 C CA . SER A 1 85 ? 12.456 -4.204 5.359 1.00 90.50 85 SER A CA 1
ATOM 673 C C . SER A 1 85 ? 11.908 -3.137 4.406 1.00 90.50 85 SER A C 1
ATOM 675 O O . SER A 1 85 ? 12.469 -2.051 4.337 1.00 90.50 85 SER A O 1
ATOM 677 N N . LEU A 1 86 ? 10.786 -3.393 3.722 1.00 94.06 86 LEU A N 1
ATOM 678 C CA . LEU A 1 86 ? 10.146 -2.444 2.809 1.00 94.06 86 LEU A CA 1
ATOM 679 C C . LEU A 1 86 ? 9.117 -1.511 3.467 1.00 94.06 86 LEU A C 1
ATOM 681 O O . LEU A 1 86 ? 8.471 -0.740 2.755 1.00 94.06 86 LEU A O 1
ATOM 685 N N . LEU A 1 87 ? 8.943 -1.542 4.795 1.00 94.31 87 LEU A N 1
ATOM 686 C CA . LEU A 1 87 ? 8.051 -0.608 5.504 1.00 94.31 87 LEU A CA 1
ATOM 687 C C . LEU A 1 87 ? 8.557 0.842 5.477 1.00 94.31 87 LEU A C 1
ATOM 689 O O . LEU A 1 87 ? 7.749 1.774 5.519 1.00 94.31 87 LEU A O 1
ATOM 693 N N . ASN A 1 88 ? 9.875 1.025 5.393 1.00 91.50 88 ASN A N 1
ATOM 694 C CA . ASN A 1 88 ? 10.520 2.316 5.206 1.00 91.50 88 ASN A CA 1
ATOM 695 C C . ASN A 1 88 ? 11.541 2.198 4.069 1.00 91.50 88 ASN A C 1
ATOM 697 O O . ASN A 1 88 ? 12.347 1.273 4.041 1.00 91.50 88 ASN A O 1
ATOM 701 N N . TRP A 1 89 ? 11.457 3.117 3.120 1.00 86.19 89 TRP A N 1
ATOM 702 C CA . TRP A 1 89 ? 12.321 3.216 1.967 1.00 86.19 89 TRP A CA 1
ATOM 703 C C . TRP A 1 89 ? 13.300 4.364 2.161 1.00 86.19 89 TRP A C 1
ATOM 705 O O . TRP A 1 89 ? 12.953 5.533 1.983 1.00 86.19 89 TRP A O 1
ATOM 715 N N . ASP A 1 90 ? 14.534 4.007 2.486 1.00 79.69 90 ASP A N 1
ATOM 716 C CA . ASP A 1 90 ? 15.660 4.924 2.461 1.00 79.69 90 ASP A CA 1
ATOM 717 C C . ASP A 1 90 ? 16.365 4.792 1.101 1.00 79.69 90 ASP A C 1
ATOM 719 O O . ASP A 1 90 ? 16.869 3.727 0.743 1.00 79.69 90 ASP A O 1
ATOM 723 N N . GLU A 1 91 ? 16.354 5.862 0.302 1.00 65.81 91 GLU A N 1
ATOM 724 C CA . GLU A 1 91 ? 16.995 5.874 -1.016 1.00 65.81 91 GLU A CA 1
ATOM 725 C C . GLU A 1 91 ? 18.527 5.776 -0.932 1.00 65.81 91 GLU A C 1
ATOM 727 O O . GLU A 1 91 ? 19.136 5.332 -1.913 1.00 65.81 91 GLU A O 1
ATOM 732 N N . GLU A 1 92 ? 19.115 6.145 0.216 1.00 56.91 92 GLU A N 1
ATOM 733 C CA . GLU A 1 92 ? 20.556 6.247 0.475 1.00 56.91 92 GLU A CA 1
ATOM 734 C C . GLU A 1 92 ? 21.129 5.007 1.185 1.00 56.91 92 GLU A C 1
ATOM 736 O O . GLU A 1 92 ? 22.291 4.669 0.966 1.00 56.91 92 GLU A O 1
ATOM 741 N N . ALA A 1 93 ? 20.328 4.259 1.954 1.00 50.44 93 ALA A N 1
ATOM 742 C CA . ALA A 1 93 ? 20.781 3.049 2.664 1.00 50.44 93 ALA A CA 1
ATOM 743 C C . ALA A 1 93 ? 20.956 1.800 1.771 1.00 50.44 93 ALA A C 1
ATOM 745 O O . ALA A 1 93 ? 21.270 0.712 2.259 1.00 50.44 93 ALA A O 1
ATOM 746 N N . VAL A 1 94 ? 20.777 1.932 0.454 1.00 51.28 94 VAL A N 1
ATOM 747 C CA . VAL A 1 94 ? 20.905 0.833 -0.518 1.00 51.28 94 VAL A CA 1
ATOM 748 C C . VAL A 1 94 ? 22.342 0.726 -1.042 1.00 51.28 94 VAL A C 1
ATOM 750 O O . VAL A 1 94 ? 22.562 0.667 -2.242 1.00 51.28 94 VAL A O 1
ATOM 753 N N . TYR A 1 95 ? 23.319 0.725 -0.134 1.00 43.47 95 TYR A N 1
ATOM 754 C CA . TYR A 1 95 ? 24.670 0.196 -0.347 1.00 43.47 95 TYR A CA 1
ATOM 755 C C . TYR A 1 95 ? 25.223 -0.240 1.013 1.00 43.47 95 TYR A C 1
ATOM 757 O O . TYR A 1 95 ? 25.830 0.547 1.733 1.00 43.47 95 TYR A O 1
ATOM 765 N N . VAL A 1 96 ? 25.045 -1.513 1.363 1.00 42.25 96 VAL A N 1
ATOM 766 C CA . VAL A 1 96 ? 26.072 -2.191 2.160 1.00 42.25 96 VAL A CA 1
ATOM 767 C C . VAL A 1 96 ? 26.944 -2.905 1.139 1.00 42.25 96 VAL A C 1
ATOM 769 O O . VAL A 1 96 ? 26.762 -4.086 0.853 1.00 42.25 96 VAL A O 1
ATOM 772 N N . GLU A 1 97 ? 27.850 -2.147 0.515 1.00 38.84 97 GLU A N 1
ATOM 773 C CA . GLU A 1 97 ? 29.113 -2.759 0.125 1.00 38.84 97 GLU A CA 1
ATOM 774 C C . GLU A 1 97 ? 29.724 -3.246 1.435 1.00 38.84 97 GLU A C 1
ATOM 776 O O . GLU A 1 97 ? 30.104 -2.452 2.297 1.00 38.84 97 GLU A O 1
ATOM 781 N N . GLU A 1 98 ? 29.764 -4.562 1.623 1.00 44.50 98 GLU A N 1
ATOM 782 C CA . GLU A 1 98 ? 30.761 -5.139 2.506 1.00 44.50 98 GLU A CA 1
ATOM 783 C C . GLU A 1 98 ? 32.102 -4.626 1.990 1.00 44.50 98 GLU A C 1
ATOM 785 O O . GLU A 1 98 ? 32.596 -5.071 0.951 1.00 44.50 98 GLU A O 1
ATOM 790 N N . THR A 1 99 ? 32.682 -3.644 2.676 1.00 34.94 99 THR A N 1
ATOM 791 C CA . THR A 1 99 ? 34.098 -3.329 2.541 1.00 34.94 99 THR A CA 1
ATOM 792 C C . THR A 1 99 ? 34.871 -4.552 3.017 1.00 34.94 99 THR A C 1
ATOM 794 O O . THR A 1 99 ? 35.357 -4.606 4.144 1.00 34.94 99 THR A O 1
ATOM 797 N N . ASN A 1 100 ? 34.969 -5.556 2.147 1.00 39.00 100 ASN A N 1
ATOM 798 C CA . ASN A 1 100 ? 35.953 -6.611 2.229 1.00 39.00 100 ASN A CA 1
ATOM 799 C C . ASN A 1 100 ? 37.280 -5.961 1.865 1.00 39.00 100 ASN A C 1
ATOM 801 O O . ASN A 1 100 ? 37.706 -5.922 0.711 1.00 39.00 100 ASN A O 1
ATOM 805 N N . THR A 1 101 ? 37.911 -5.385 2.887 1.00 34.94 101 THR A N 1
ATOM 806 C CA . THR A 1 101 ? 39.351 -5.171 2.922 1.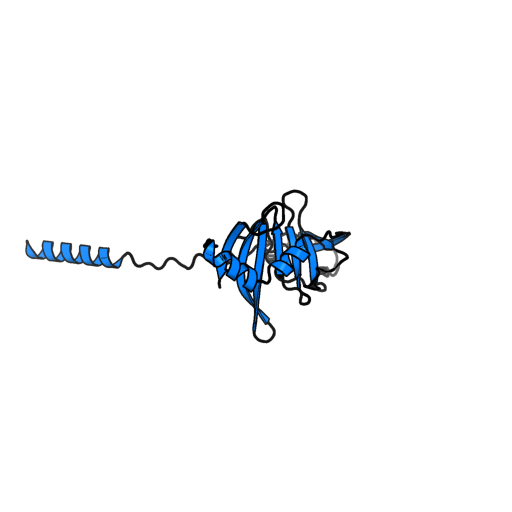00 34.94 101 THR A CA 1
ATOM 807 C C . THR A 1 101 ? 40.009 -6.472 2.480 1.00 34.94 101 THR A C 1
ATOM 809 O O . THR A 1 101 ? 39.997 -7.463 3.207 1.00 34.94 101 THR A O 1
ATOM 812 N N . ILE A 1 102 ? 40.536 -6.470 1.257 1.00 46.03 102 ILE A N 1
ATOM 813 C CA . ILE A 1 102 ? 41.428 -7.505 0.755 1.00 46.03 102 ILE A CA 1
ATOM 814 C C . ILE A 1 102 ? 42.633 -7.505 1.693 1.00 46.03 102 ILE A C 1
ATOM 816 O O . ILE A 1 102 ? 43.423 -6.561 1.701 1.00 46.03 102 ILE A O 1
ATOM 820 N N . VAL A 1 103 ? 42.747 -8.554 2.497 1.00 39.25 103 VAL A N 1
ATOM 821 C CA . VAL A 1 103 ? 44.019 -8.981 3.065 1.00 39.25 103 VAL A CA 1
ATOM 822 C C . VAL A 1 103 ? 44.152 -10.459 2.738 1.00 39.25 103 VAL A C 1
ATOM 824 O O . VAL A 1 103 ? 43.193 -11.220 2.848 1.00 39.25 103 VAL A O 1
ATOM 827 N N . ASP A 1 104 ? 45.322 -10.788 2.213 1.00 38.28 104 ASP A N 1
ATOM 828 C CA . ASP A 1 104 ? 45.635 -11.972 1.433 1.00 38.28 104 ASP A CA 1
ATOM 829 C C . ASP A 1 104 ? 45.304 -13.325 2.078 1.00 38.28 104 ASP A C 1
ATOM 831 O O . ASP A 1 104 ? 45.222 -13.496 3.292 1.00 38.28 104 ASP A O 1
ATOM 835 N N . ALA A 1 105 ? 45.162 -14.294 1.174 1.00 45.25 105 ALA A N 1
ATOM 836 C CA . ALA A 1 105 ? 44.988 -15.723 1.365 1.00 45.25 105 ALA A CA 1
ATOM 837 C C . ALA A 1 105 ? 45.681 -16.335 2.597 1.00 45.25 105 ALA A C 1
ATOM 839 O O . ALA A 1 105 ? 46.903 -16.416 2.636 1.00 45.25 105 ALA A O 1
ATOM 840 N N . GLU A 1 106 ? 44.896 -16.973 3.472 1.00 35.53 106 GLU A N 1
ATOM 841 C CA . GLU A 1 106 ? 45.220 -18.320 3.948 1.00 35.53 106 GLU A CA 1
ATOM 842 C C . GLU A 1 106 ? 43.982 -19.045 4.496 1.00 35.53 106 GLU A C 1
ATOM 844 O O . GLU A 1 106 ? 43.147 -18.494 5.209 1.00 35.53 106 GLU A O 1
ATOM 849 N N . SER A 1 107 ? 43.870 -20.311 4.107 1.00 49.66 107 SER A N 1
ATOM 850 C CA . SER A 1 107 ? 42.835 -21.271 4.479 1.00 49.66 107 SER A CA 1
ATOM 851 C C . SER A 1 107 ? 42.554 -21.305 5.987 1.00 49.66 107 SER A C 1
ATOM 853 O O . SER A 1 107 ? 43.359 -21.820 6.760 1.00 49.66 107 SER A O 1
ATOM 855 N N . SER A 1 108 ? 41.346 -20.924 6.392 1.00 36.41 108 SER A N 1
ATOM 856 C CA . SER A 1 108 ? 40.712 -21.478 7.588 1.00 36.41 108 SER A CA 1
ATOM 857 C C . SER A 1 108 ? 39.202 -21.535 7.378 1.00 36.41 108 SER A C 1
ATOM 859 O O . SER A 1 108 ? 38.608 -20.649 6.772 1.00 36.41 108 SER A O 1
ATOM 861 N N . ALA A 1 109 ? 38.602 -22.652 7.788 1.00 48.44 109 ALA A N 1
ATOM 862 C CA . ALA A 1 109 ? 37.166 -22.861 7.769 1.00 48.44 109 ALA A CA 1
ATOM 863 C C . ALA A 1 109 ? 36.511 -21.837 8.704 1.00 48.44 109 ALA A C 1
ATOM 865 O O . ALA A 1 109 ? 36.478 -22.031 9.917 1.00 48.44 109 ALA A O 1
ATOM 866 N N . THR A 1 110 ? 36.057 -20.725 8.135 1.00 40.41 110 THR A N 1
ATOM 867 C CA . THR A 1 110 ? 35.346 -19.683 8.868 1.00 40.41 110 THR A CA 1
ATOM 868 C C . THR A 1 110 ? 33.934 -20.173 9.145 1.00 40.41 110 THR A C 1
ATOM 870 O O . THR A 1 110 ? 33.190 -20.530 8.229 1.00 40.41 110 THR A O 1
ATOM 873 N N . GLU A 1 111 ? 33.600 -20.240 10.428 1.00 48.12 111 GLU A N 1
ATOM 874 C CA . GLU A 1 111 ? 32.254 -20.516 10.912 1.00 48.12 111 GLU A CA 1
ATOM 875 C C . GLU A 1 111 ? 31.234 -19.583 10.237 1.00 48.12 111 GLU A C 1
ATOM 877 O O . GLU A 1 111 ? 31.555 -18.420 9.976 1.00 48.12 111 GLU A O 1
ATOM 882 N N . PRO A 1 112 ? 30.017 -20.068 9.931 1.00 41.19 112 PRO A N 1
ATOM 883 C CA . PRO A 1 112 ? 29.003 -19.250 9.283 1.00 41.19 112 PRO A CA 1
ATOM 884 C C . PRO A 1 112 ? 28.708 -18.027 10.157 1.00 41.19 112 PRO A C 1
ATOM 886 O O . PRO A 1 112 ? 28.325 -18.159 11.321 1.00 41.19 112 PRO A O 1
ATOM 889 N N . ASN A 1 113 ? 28.913 -16.840 9.585 1.00 51.06 113 ASN A N 1
ATOM 890 C CA . ASN A 1 113 ? 28.599 -15.572 10.223 1.00 51.06 113 ASN A CA 1
ATOM 891 C C . ASN A 1 113 ? 27.108 -15.587 10.626 1.00 51.06 113 ASN A C 1
ATOM 893 O O . ASN A 1 113 ? 26.263 -15.861 9.771 1.00 51.06 113 ASN A O 1
ATOM 897 N N . PRO A 1 114 ? 26.739 -15.320 11.893 1.00 50.78 114 PRO A N 1
ATOM 898 C CA . PRO A 1 114 ? 25.339 -15.329 12.325 1.00 50.78 114 PRO A CA 1
ATOM 899 C C . PRO A 1 114 ? 24.443 -14.336 11.560 1.00 50.78 114 PRO A C 1
ATOM 901 O O . PRO A 1 114 ? 23.220 -14.474 11.605 1.00 50.78 114 PRO A O 1
ATOM 904 N N . ASP A 1 115 ? 25.025 -13.389 10.817 1.00 49.50 115 ASP A N 1
ATOM 905 C CA . ASP A 1 115 ? 24.304 -12.444 9.958 1.00 49.50 115 ASP A CA 1
ATOM 906 C C . ASP A 1 115 ? 23.839 -13.019 8.602 1.00 49.50 115 ASP A C 1
ATOM 908 O O . ASP A 1 115 ? 22.917 -12.458 7.998 1.00 49.50 115 ASP A O 1
ATOM 912 N N . ASP A 1 116 ? 24.380 -14.164 8.163 1.00 46.88 116 ASP A N 1
ATOM 913 C CA . ASP A 1 116 ? 23.961 -14.878 6.938 1.00 46.88 116 ASP A CA 1
ATOM 914 C C . ASP A 1 116 ? 22.655 -15.678 7.118 1.00 46.88 116 ASP A C 1
ATOM 916 O O . ASP A 1 116 ? 22.123 -16.263 6.173 1.00 46.88 116 ASP A O 1
ATOM 920 N N . LEU A 1 117 ? 22.102 -15.714 8.335 1.00 48.59 117 LEU A N 1
ATOM 921 C CA . LEU A 1 117 ? 20.998 -16.610 8.682 1.00 48.59 117 LEU A CA 1
ATOM 922 C C . LEU A 1 117 ? 19.592 -16.007 8.557 1.00 48.59 117 LEU A C 1
ATOM 924 O O . LEU A 1 117 ? 18.630 -16.743 8.758 1.00 48.59 117 LEU A O 1
ATOM 928 N N . LEU A 1 118 ? 19.415 -14.716 8.237 1.00 53.38 118 LEU A N 1
ATOM 929 C CA . LEU A 1 118 ? 18.090 -14.072 8.371 1.00 53.38 118 LEU A CA 1
ATOM 930 C C . LEU A 1 118 ? 17.635 -13.175 7.210 1.00 53.38 118 LEU A C 1
ATOM 932 O O . LEU A 1 118 ? 16.923 -12.193 7.414 1.00 53.38 118 LEU A O 1
ATOM 936 N N . GLY A 1 119 ? 17.954 -13.578 5.982 1.00 58.22 119 GLY A N 1
ATOM 937 C CA . GLY A 1 119 ? 17.204 -13.156 4.799 1.00 58.22 119 GLY A CA 1
ATOM 938 C C . GLY A 1 119 ? 18.104 -12.824 3.619 1.00 58.22 119 GLY A C 1
ATOM 939 O O . GLY A 1 119 ? 19.030 -12.023 3.729 1.00 58.22 119 GLY A O 1
ATOM 940 N N . GLY A 1 120 ? 17.841 -13.490 2.494 1.00 79.19 120 GLY A N 1
ATOM 941 C CA . GLY A 1 120 ? 18.596 -13.309 1.259 1.00 79.19 120 GLY A CA 1
ATOM 942 C C . GLY A 1 120 ? 18.455 -11.903 0.679 1.00 79.19 120 GLY A C 1
ATOM 943 O O . GLY A 1 120 ? 17.751 -11.039 1.201 1.00 79.19 120 GLY A O 1
ATOM 944 N N . LYS A 1 121 ? 19.122 -11.658 -0.442 1.00 86.31 121 LYS A N 1
ATOM 945 C CA . LYS A 1 121 ? 18.972 -10.405 -1.178 1.00 86.31 121 LYS A CA 1
ATOM 946 C C . LYS A 1 121 ? 17.887 -10.554 -2.237 1.00 86.31 121 LYS A C 1
ATOM 948 O O . LYS A 1 121 ? 17.804 -11.593 -2.888 1.00 86.31 121 LYS A O 1
ATOM 953 N N . VAL A 1 122 ? 17.055 -9.531 -2.403 1.00 89.25 122 VAL A N 1
ATOM 954 C CA . VAL A 1 122 ? 16.004 -9.495 -3.428 1.00 89.25 122 VAL A CA 1
ATOM 955 C C . VAL A 1 122 ? 16.152 -8.251 -4.287 1.00 89.25 122 VAL A C 1
ATOM 957 O O . VAL A 1 122 ? 16.576 -7.196 -3.817 1.00 89.25 122 VAL A O 1
ATOM 960 N N . ILE A 1 123 ? 15.805 -8.381 -5.564 1.00 91.69 123 ILE A N 1
ATOM 961 C CA . ILE A 1 123 ? 15.839 -7.271 -6.511 1.00 91.69 123 ILE A CA 1
ATOM 962 C C . ILE A 1 123 ? 14.455 -6.636 -6.555 1.00 91.69 123 ILE A C 1
ATOM 964 O O . ILE A 1 123 ? 13.447 -7.310 -6.771 1.00 91.69 123 ILE A O 1
ATOM 968 N N . VAL A 1 124 ? 14.422 -5.321 -6.390 1.00 94.56 124 VAL A N 1
ATOM 969 C CA . VAL A 1 124 ? 13.249 -4.489 -6.638 1.00 94.56 124 VAL A CA 1
ATOM 970 C C . VAL A 1 124 ? 13.507 -3.562 -7.815 1.00 94.56 124 VAL A C 1
ATOM 972 O O . VAL A 1 124 ? 14.648 -3.210 -8.102 1.00 94.56 124 VAL A O 1
ATOM 975 N N . LEU A 1 125 ? 12.450 -3.138 -8.499 1.00 95.44 125 LEU A N 1
ATOM 976 C CA . LEU A 1 125 ? 12.538 -2.159 -9.577 1.00 95.44 125 LEU A CA 1
ATOM 977 C C . LEU A 1 125 ? 11.892 -0.846 -9.142 1.00 95.44 125 LEU A C 1
ATOM 979 O O . LEU A 1 125 ? 10.730 -0.819 -8.737 1.00 95.44 125 LEU A O 1
ATOM 983 N N . LEU A 1 126 ? 12.620 0.258 -9.266 1.00 95.12 126 LEU A N 1
ATOM 984 C CA . LEU A 1 126 ? 12.116 1.597 -8.989 1.00 95.12 126 LEU A CA 1
ATOM 985 C C . LEU A 1 126 ? 11.506 2.220 -10.241 1.00 95.12 126 LEU A C 1
ATOM 987 O O . LEU A 1 126 ? 12.002 2.073 -11.366 1.00 95.12 126 LEU A O 1
ATOM 991 N N . SER A 1 127 ? 10.411 2.940 -10.022 1.00 95.25 127 SER A N 1
ATOM 992 C CA . SER A 1 127 ? 9.795 3.797 -11.024 1.00 95.25 127 SER A CA 1
ATOM 993 C C . SER A 1 127 ? 10.588 5.090 -11.194 1.00 95.25 127 SER A C 1
ATOM 995 O O . SER A 1 127 ? 10.868 5.774 -10.212 1.00 95.25 127 SER A O 1
ATOM 997 N N . LYS A 1 128 ? 10.806 5.517 -12.446 1.00 91.75 128 LYS A N 1
ATOM 998 C CA . LYS A 1 128 ? 11.375 6.850 -12.751 1.00 91.75 128 LYS A CA 1
ATOM 999 C C . LYS A 1 128 ? 10.494 8.010 -12.290 1.00 91.75 128 LYS A C 1
ATOM 1001 O O . LYS A 1 128 ? 10.932 9.155 -12.220 1.00 91.75 128 LYS A O 1
ATOM 1006 N N . THR A 1 129 ? 9.207 7.742 -12.074 1.00 93.38 129 THR A N 1
ATOM 1007 C CA . THR A 1 129 ? 8.223 8.760 -11.699 1.00 93.38 129 THR A CA 1
ATOM 1008 C C . THR A 1 129 ? 7.693 8.516 -10.297 1.00 93.38 129 THR A C 1
ATOM 1010 O O . THR A 1 129 ? 7.394 7.382 -9.918 1.00 93.38 129 THR A O 1
ATOM 1013 N N . LYS A 1 130 ? 7.531 9.605 -9.546 1.00 93.69 130 LYS A N 1
ATOM 1014 C CA . LYS A 1 130 ? 6.971 9.577 -8.196 1.00 93.69 130 LYS A CA 1
ATOM 1015 C C . LYS A 1 130 ? 5.461 9.331 -8.211 1.00 93.69 130 LYS A C 1
ATOM 1017 O O . LYS A 1 130 ? 4.759 9.641 -9.187 1.00 93.69 130 LYS A O 1
ATOM 1022 N N . SER A 1 131 ? 4.970 8.789 -7.100 1.00 93.31 131 SER A N 1
ATOM 1023 C CA . SER A 1 131 ? 3.544 8.580 -6.857 1.00 93.31 131 SER A CA 1
ATOM 1024 C C . SER A 1 131 ? 2.812 9.930 -6.797 1.00 93.31 131 SER A C 1
ATOM 1026 O O . SER A 1 131 ? 3.254 10.829 -6.070 1.00 93.31 131 SER A O 1
ATOM 1028 N N . PRO A 1 132 ? 1.702 10.116 -7.536 1.00 90.12 132 PRO A N 1
ATOM 1029 C CA . PRO A 1 132 ? 0.913 11.333 -7.455 1.00 90.12 132 PRO A CA 1
ATOM 1030 C C . PRO A 1 132 ? 0.334 11.467 -6.045 1.00 90.12 132 PRO A C 1
ATOM 1032 O O . PRO A 1 132 ? -0.077 10.480 -5.437 1.00 90.12 132 PRO A O 1
ATOM 1035 N N . ASN A 1 133 ? 0.282 12.696 -5.533 1.00 90.69 133 ASN A N 1
ATOM 1036 C CA . ASN A 1 133 ? -0.203 13.065 -4.195 1.00 90.69 133 ASN A CA 1
ATOM 1037 C C . ASN A 1 133 ? 0.665 12.606 -3.011 1.00 90.69 133 ASN A C 1
ATOM 1039 O O . ASN A 1 133 ? 0.699 13.300 -1.999 1.00 90.69 133 ASN A O 1
ATOM 1043 N N . PHE A 1 134 ? 1.373 11.480 -3.122 1.00 93.00 134 PHE A N 1
ATOM 1044 C CA . PHE A 1 134 ? 2.280 10.998 -2.074 1.00 93.00 134 PHE A CA 1
ATOM 1045 C C . PHE A 1 134 ? 3.694 11.571 -2.210 1.00 93.00 134 PHE A C 1
ATOM 1047 O O . PHE A 1 134 ? 4.396 11.698 -1.209 1.00 93.00 134 PHE A O 1
ATOM 1054 N N . ASN A 1 135 ? 4.098 11.949 -3.430 1.00 93.50 135 ASN A N 1
ATOM 1055 C CA . ASN A 1 135 ? 5.412 12.517 -3.757 1.00 93.50 135 ASN A CA 1
ATOM 1056 C C . ASN A 1 135 ? 6.608 11.658 -3.301 1.00 93.50 135 ASN A C 1
ATOM 1058 O O . ASN A 1 135 ? 7.726 12.166 -3.199 1.00 93.50 135 ASN A O 1
ATOM 1062 N N . GLY A 1 136 ? 6.378 10.369 -3.056 1.00 94.31 136 GLY A N 1
ATOM 1063 C CA . GLY A 1 136 ? 7.405 9.379 -2.768 1.00 94.31 136 GLY A CA 1
ATOM 1064 C C . GLY A 1 136 ? 7.618 8.410 -3.923 1.00 94.31 136 GLY A C 1
ATOM 1065 O O . GLY A 1 136 ? 6.995 8.512 -4.991 1.00 94.31 136 GLY A O 1
ATOM 1066 N N . SER A 1 137 ? 8.529 7.479 -3.687 1.00 95.50 137 SER A N 1
ATOM 1067 C CA . SER A 1 137 ? 8.946 6.474 -4.656 1.00 95.50 137 SER A CA 1
ATOM 1068 C C . SER A 1 137 ? 7.880 5.395 -4.864 1.00 95.50 137 SER A C 1
ATOM 1070 O O . SER A 1 137 ? 7.002 5.175 -4.025 1.00 95.50 137 SER A O 1
ATOM 1072 N N . VAL A 1 138 ? 7.922 4.754 -6.033 1.00 96.81 138 VAL A N 1
ATOM 1073 C CA . VAL A 1 138 ? 7.076 3.600 -6.359 1.00 96.81 138 VAL A CA 1
ATOM 1074 C C . VAL A 1 138 ? 7.994 2.450 -6.714 1.00 96.81 138 VAL A C 1
ATOM 1076 O O . VAL A 1 138 ? 8.822 2.574 -7.618 1.00 96.81 138 VAL A O 1
ATOM 1079 N N . VAL A 1 139 ? 7.851 1.353 -5.984 1.00 96.44 139 VAL A N 1
ATOM 1080 C CA . VAL A 1 139 ? 8.740 0.195 -6.061 1.00 96.44 139 VAL A CA 1
ATOM 1081 C C . VAL A 1 139 ? 7.930 -1.017 -6.492 1.00 96.44 139 VAL A C 1
ATOM 1083 O O . VAL A 1 139 ? 6.805 -1.215 -6.041 1.00 96.44 139 VAL A O 1
ATOM 1086 N N . LYS A 1 140 ? 8.494 -1.821 -7.385 1.00 96.38 140 LYS A N 1
ATOM 1087 C CA . LYS A 1 140 ? 7.958 -3.112 -7.805 1.00 96.38 140 LYS A CA 1
ATOM 1088 C C . LYS A 1 140 ? 8.841 -4.218 -7.227 1.00 96.38 140 LYS A C 1
ATOM 1090 O O . LYS A 1 140 ? 10.055 -4.172 -7.407 1.00 96.38 140 LYS A O 1
ATOM 1095 N N . LEU A 1 141 ? 8.233 -5.202 -6.573 1.00 95.50 141 LEU A N 1
ATOM 1096 C CA . LEU A 1 141 ? 8.879 -6.438 -6.127 1.00 95.50 141 LEU A CA 1
ATOM 1097 C C . LEU A 1 141 ? 8.164 -7.630 -6.771 1.00 95.50 141 LEU A C 1
ATOM 1099 O O . LEU A 1 141 ? 6.934 -7.650 -6.822 1.00 95.50 141 LEU A O 1
ATOM 1103 N N . GLY A 1 142 ? 8.933 -8.610 -7.241 1.00 92.38 142 GLY A N 1
ATOM 1104 C CA . GLY A 1 142 ? 8.405 -9.780 -7.941 1.00 92.38 142 GLY A CA 1
ATOM 1105 C C . GLY A 1 142 ? 7.944 -9.479 -9.368 1.00 92.38 142 GLY A C 1
ATOM 1106 O O . GLY A 1 142 ? 8.053 -8.353 -9.865 1.00 92.38 142 GLY A O 1
ATOM 1107 N N . ASP A 1 143 ? 7.407 -10.505 -10.020 1.00 87.00 143 ASP A N 1
ATOM 1108 C CA . ASP A 1 143 ? 6.960 -10.469 -11.409 1.00 87.00 143 ASP A CA 1
ATOM 1109 C C . ASP A 1 143 ? 5.560 -11.074 -11.564 1.00 87.00 143 ASP A C 1
ATOM 1111 O O . ASP A 1 143 ? 5.061 -11.773 -10.683 1.00 87.00 143 ASP A O 1
ATOM 1115 N N . ASP A 1 144 ? 4.919 -10.745 -12.686 1.00 86.69 144 ASP A N 1
ATOM 1116 C CA . ASP A 1 144 ? 3.631 -11.293 -13.114 1.00 86.69 144 ASP A CA 1
ATOM 1117 C C . ASP A 1 144 ? 2.518 -11.244 -12.045 1.00 86.69 144 ASP A C 1
ATOM 1119 O O . ASP A 1 144 ? 2.089 -10.157 -11.642 1.00 86.69 144 ASP A O 1
ATOM 1123 N N . GLU A 1 145 ? 2.008 -12.410 -11.637 1.00 85.50 145 GLU A N 1
ATOM 1124 C CA . GLU A 1 145 ? 0.820 -12.572 -10.787 1.00 85.50 145 GLU A CA 1
ATOM 1125 C C . GLU A 1 145 ? 1.097 -12.351 -9.293 1.00 85.50 145 GLU A C 1
ATOM 1127 O O . GLU A 1 145 ? 0.187 -11.965 -8.554 1.00 85.50 145 GLU A O 1
ATOM 1132 N N . ASP A 1 146 ? 2.351 -12.523 -8.865 1.00 89.00 146 ASP A N 1
ATOM 1133 C CA . ASP A 1 146 ? 2.785 -12.353 -7.473 1.00 89.00 146 ASP A CA 1
ATOM 1134 C C . ASP A 1 146 ? 3.482 -11.002 -7.232 1.00 89.00 146 ASP A C 1
ATOM 1136 O O . ASP A 1 146 ? 4.160 -10.782 -6.227 1.00 89.00 146 ASP A O 1
ATOM 1140 N N . MET A 1 147 ? 3.293 -10.060 -8.157 1.00 95.06 147 MET A N 1
ATOM 1141 C CA . MET A 1 147 ? 3.874 -8.728 -8.080 1.00 95.06 147 MET A CA 1
ATOM 1142 C C . MET A 1 147 ? 3.293 -7.908 -6.919 1.00 95.06 147 MET A C 1
ATOM 1144 O O . MET A 1 147 ? 2.082 -7.678 -6.824 1.00 95.06 147 MET A O 1
ATOM 1148 N N . LEU A 1 148 ? 4.189 -7.334 -6.117 1.00 97.00 148 LEU A N 1
ATOM 1149 C CA . LEU A 1 148 ? 3.887 -6.239 -5.204 1.00 97.00 148 LEU A CA 1
ATOM 1150 C C . LEU A 1 148 ? 4.262 -4.904 -5.844 1.00 97.00 148 LEU A C 1
ATOM 1152 O O . LEU A 1 148 ? 5.383 -4.712 -6.317 1.00 97.00 148 LEU A O 1
ATOM 1156 N N . ARG A 1 149 ? 3.339 -3.941 -5.801 1.00 97.31 149 ARG A N 1
ATOM 1157 C CA . ARG A 1 149 ? 3.626 -2.539 -6.132 1.00 97.31 149 ARG A CA 1
ATOM 1158 C C . ARG A 1 149 ? 3.466 -1.686 -4.888 1.00 97.31 149 ARG A C 1
ATOM 1160 O O . ARG A 1 149 ? 2.354 -1.529 -4.395 1.00 97.31 149 ARG A O 1
ATOM 1167 N N . LEU A 1 150 ? 4.571 -1.148 -4.400 1.00 97.88 150 LEU A N 1
ATOM 1168 C CA . LEU A 1 150 ? 4.685 -0.403 -3.158 1.00 97.88 150 LEU A CA 1
ATOM 1169 C C . LEU A 1 150 ? 4.732 1.097 -3.443 1.00 97.88 150 LEU A C 1
ATOM 1171 O O . LEU A 1 150 ? 5.429 1.544 -4.354 1.00 97.88 150 LEU A O 1
ATOM 1175 N N . PHE A 1 151 ? 3.995 1.872 -2.654 1.00 97.88 151 PHE A N 1
ATOM 1176 C CA . PHE A 1 151 ? 3.869 3.316 -2.796 1.00 97.88 151 PHE A CA 1
ATOM 1177 C C . PHE A 1 151 ? 4.293 3.997 -1.506 1.00 97.88 151 PHE A C 1
ATOM 1179 O O . PHE A 1 151 ? 3.645 3.852 -0.464 1.00 97.88 151 PHE A O 1
ATOM 1186 N N . TYR A 1 152 ? 5.355 4.780 -1.602 1.00 96.88 152 TYR A N 1
ATOM 1187 C CA . TYR A 1 152 ? 5.926 5.505 -0.482 1.00 96.88 152 TYR A CA 1
ATOM 1188 C C . TYR A 1 152 ? 5.452 6.950 -0.473 1.00 96.88 152 TYR A C 1
ATOM 1190 O O . TYR A 1 152 ? 5.082 7.517 -1.509 1.00 96.88 152 TYR A O 1
ATOM 1198 N N . ASP A 1 153 ? 5.461 7.554 0.707 1.00 94.81 153 ASP A N 1
ATOM 1199 C CA . ASP A 1 153 ? 5.355 8.998 0.826 1.00 94.81 153 ASP A CA 1
ATOM 1200 C C . ASP A 1 153 ? 6.718 9.687 0.671 1.00 94.81 153 ASP A C 1
ATOM 1202 O O . ASP A 1 153 ? 7.757 9.051 0.495 1.00 94.81 153 ASP A O 1
ATOM 1206 N N . LYS A 1 154 ? 6.707 11.020 0.705 1.00 92.88 154 LYS A N 1
ATOM 1207 C CA . LYS A 1 154 ? 7.908 11.858 0.581 1.00 92.88 154 LYS A CA 1
ATOM 1208 C C . LYS A 1 154 ? 8.987 11.607 1.649 1.00 92.88 154 LYS A C 1
ATOM 1210 O O . LYS A 1 154 ? 10.104 12.069 1.465 1.00 92.88 154 LYS A O 1
ATOM 1215 N N . GLU A 1 155 ? 8.632 10.983 2.770 1.00 91.56 155 GLU A N 1
ATOM 1216 C CA . GLU A 1 155 ? 9.524 10.687 3.898 1.00 91.56 155 GLU A CA 1
ATOM 1217 C C . GLU A 1 155 ? 10.020 9.234 3.861 1.00 91.56 155 GLU A C 1
ATOM 1219 O O . GLU A 1 155 ? 10.720 8.815 4.775 1.00 91.56 155 GLU A O 1
ATOM 1224 N N . GLY A 1 156 ? 9.653 8.466 2.829 1.00 93.50 156 GLY A N 1
ATOM 1225 C CA . GLY A 1 156 ? 10.061 7.071 2.678 1.00 93.50 156 GLY A CA 1
ATOM 1226 C C . GLY A 1 156 ? 9.154 6.077 3.401 1.00 93.50 156 GLY A C 1
ATOM 1227 O O . GLY A 1 156 ? 9.361 4.877 3.286 1.00 93.50 156 GLY A O 1
ATOM 1228 N N . TYR A 1 157 ? 8.094 6.504 4.090 1.00 95.25 157 TYR A N 1
ATOM 1229 C CA . TYR A 1 157 ? 7.196 5.557 4.754 1.00 95.25 157 TYR A CA 1
ATOM 1230 C C . TYR A 1 157 ? 6.246 4.911 3.752 1.00 95.25 157 TYR A C 1
ATOM 1232 O O . TYR A 1 157 ? 5.635 5.588 2.917 1.00 95.25 157 TYR A O 1
ATOM 1240 N N . LEU A 1 158 ? 6.077 3.591 3.857 1.00 97.12 158 LEU A N 1
ATOM 1241 C CA . LEU A 1 158 ? 5.152 2.857 3.006 1.00 97.12 158 LEU A CA 1
ATOM 1242 C C . LEU A 1 158 ? 3.718 3.310 3.287 1.00 97.12 158 LEU A C 1
ATOM 1244 O O . LEU A 1 158 ? 3.184 3.076 4.367 1.00 97.12 158 LEU A O 1
ATOM 1248 N N . SER A 1 159 ? 3.068 3.942 2.314 1.00 97.25 159 SER A N 1
ATOM 1249 C CA . SER A 1 159 ? 1.664 4.333 2.436 1.00 97.25 159 SER A CA 1
ATOM 1250 C C . SER A 1 159 ? 0.748 3.144 2.173 1.00 97.25 159 SER A C 1
ATOM 1252 O O . SER A 1 159 ? -0.167 2.865 2.952 1.00 97.25 159 SER A O 1
ATOM 1254 N N . HIS A 1 160 ? 0.972 2.463 1.053 1.00 98.38 160 HIS A N 1
ATOM 1255 C CA . HIS A 1 160 ? 0.181 1.320 0.633 1.00 98.38 160 HIS A CA 1
ATOM 1256 C C . HIS A 1 160 ? 0.953 0.461 -0.365 1.00 98.38 160 HIS A C 1
ATOM 1258 O O . HIS A 1 160 ? 1.882 0.937 -1.015 1.00 98.38 160 HIS A O 1
ATOM 1264 N N . TYR A 1 161 ? 0.534 -0.789 -0.529 1.00 98.25 161 TYR A N 1
ATOM 1265 C CA . TYR A 1 161 ? 0.938 -1.609 -1.666 1.00 98.25 161 TYR A CA 1
ATOM 1266 C C . TYR A 1 161 ? -0.259 -2.327 -2.280 1.00 98.25 161 TYR A C 1
ATOM 1268 O O . TYR A 1 161 ? -1.286 -2.514 -1.623 1.00 98.25 161 TYR A O 1
ATOM 1276 N N . THR A 1 162 ? -0.121 -2.740 -3.537 1.00 97.75 162 THR A N 1
ATOM 1277 C CA . THR A 1 162 ? -1.087 -3.615 -4.209 1.00 97.75 162 THR A CA 1
ATOM 1278 C C . THR A 1 162 ? -0.527 -5.011 -4.405 1.00 97.75 162 THR A C 1
ATOM 1280 O O . THR A 1 162 ? 0.646 -5.151 -4.747 1.00 97.75 162 THR A O 1
ATOM 1283 N N . PHE A 1 163 ? -1.391 -6.009 -4.249 1.00 97.62 163 PHE A N 1
ATOM 1284 C CA . PHE A 1 163 ? -1.145 -7.411 -4.579 1.00 97.62 163 PHE A CA 1
ATOM 1285 C C . PHE A 1 163 ? -2.412 -7.967 -5.227 1.00 97.62 163 PHE A C 1
ATOM 1287 O O . PHE A 1 163 ? -3.468 -7.992 -4.587 1.00 97.62 163 PHE A O 1
AT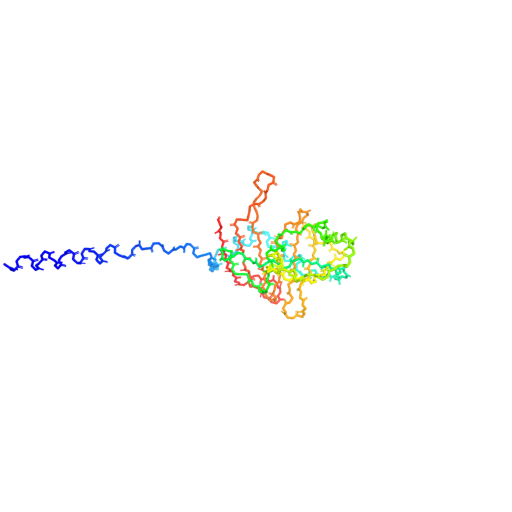OM 1294 N N . GLN A 1 164 ? -2.338 -8.372 -6.496 1.00 95.44 164 GLN A N 1
ATOM 1295 C CA . GLN A 1 164 ? -3.505 -8.813 -7.269 1.00 95.44 164 GLN A CA 1
ATOM 1296 C C . GLN A 1 164 ? -4.674 -7.802 -7.165 1.00 95.44 164 GLN A C 1
ATOM 1298 O O . GLN A 1 164 ? -4.507 -6.610 -7.419 1.00 95.44 164 GLN A O 1
ATOM 1303 N N . THR A 1 165 ? -5.864 -8.248 -6.748 1.00 96.50 165 THR A N 1
ATOM 1304 C CA . THR A 1 165 ? -7.056 -7.403 -6.550 1.00 96.50 165 THR A CA 1
ATOM 1305 C C . THR A 1 165 ? -7.130 -6.756 -5.162 1.00 96.50 165 THR A C 1
ATOM 1307 O O . THR A 1 165 ? -8.216 -6.371 -4.725 1.00 96.50 165 THR A O 1
ATOM 1310 N N . TYR A 1 166 ? -6.029 -6.696 -4.416 1.00 98.00 166 TYR A N 1
ATOM 1311 C CA . TYR A 1 166 ? -5.995 -6.158 -3.059 1.00 98.00 166 TYR A CA 1
ATOM 1312 C C . TYR A 1 166 ? -5.088 -4.939 -2.954 1.00 98.00 166 TYR A C 1
ATOM 1314 O O . TYR A 1 166 ? -4.078 -4.822 -3.646 1.00 98.00 166 TYR A O 1
ATOM 1322 N N . VAL A 1 167 ? -5.443 -4.047 -2.032 1.00 98.25 167 VAL A N 1
ATOM 1323 C CA . VAL A 1 167 ? -4.570 -2.971 -1.564 1.00 98.25 167 VAL A CA 1
ATOM 1324 C C . VAL A 1 167 ? -4.470 -3.019 -0.048 1.00 98.25 167 VAL A C 1
ATOM 1326 O O . VAL A 1 167 ? -5.482 -3.044 0.652 1.00 98.25 167 VAL A O 1
ATOM 1329 N N . THR A 1 168 ? -3.244 -2.998 0.451 1.00 98.12 168 THR A N 1
ATOM 1330 C CA . THR A 1 168 ? -2.934 -2.935 1.877 1.00 98.12 168 THR A CA 1
ATOM 1331 C C . THR A 1 168 ? -2.421 -1.542 2.196 1.00 98.12 168 THR A C 1
ATOM 1333 O O . THR A 1 168 ? -1.492 -1.064 1.553 1.00 98.12 168 THR A O 1
ATOM 1336 N N . VAL A 1 169 ? -3.037 -0.878 3.170 1.00 98.25 169 VAL A N 1
ATOM 1337 C CA . VAL A 1 169 ? -2.790 0.518 3.542 1.00 98.25 169 VAL A CA 1
ATOM 1338 C C . VAL A 1 169 ? -2.272 0.579 4.973 1.00 98.25 169 VAL A C 1
ATOM 1340 O O . VAL A 1 169 ? -2.873 -0.006 5.876 1.00 98.25 169 VAL A O 1
ATOM 1343 N N . PHE A 1 170 ? -1.196 1.329 5.190 1.00 97.25 170 PHE A N 1
ATOM 1344 C CA . PHE A 1 170 ? -0.552 1.495 6.490 1.00 97.25 170 PHE 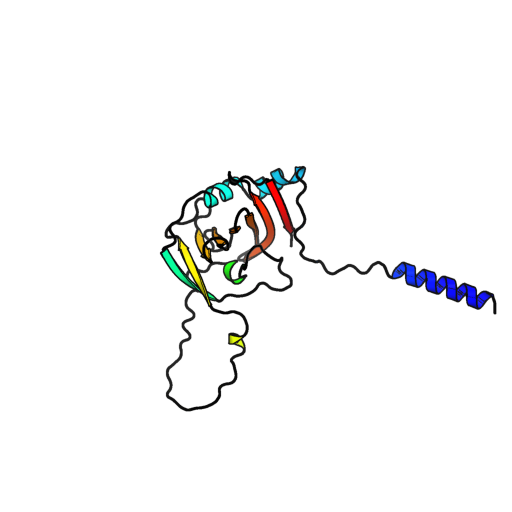A CA 1
ATOM 1345 C C . PHE A 1 170 ? -0.946 2.842 7.095 1.00 97.25 170 PHE A C 1
ATOM 1347 O O . PHE A 1 170 ? -0.759 3.904 6.498 1.00 97.25 170 PHE A O 1
ATOM 1354 N N . LYS A 1 171 ? -1.529 2.802 8.295 1.00 95.69 171 LYS A N 1
ATOM 1355 C CA . LYS A 1 171 ? -1.955 3.995 9.031 1.00 95.69 171 LYS A CA 1
ATOM 1356 C C . LYS A 1 171 ? -0.829 4.437 9.949 1.00 95.69 171 LYS A C 1
ATOM 1358 O O . LYS A 1 171 ? -0.661 3.880 11.028 1.00 95.69 171 LYS A O 1
ATOM 1363 N N . TRP A 1 172 ? -0.096 5.460 9.546 1.00 95.00 172 TRP A N 1
ATOM 1364 C CA . TRP A 1 172 ? 0.965 6.039 10.363 1.00 95.00 172 TRP A CA 1
ATOM 1365 C C . TRP A 1 172 ? 0.459 7.218 11.189 1.00 95.00 172 TRP A C 1
ATOM 1367 O O . TRP A 1 172 ? -0.401 7.981 10.747 1.00 95.00 172 TRP A O 1
ATOM 1377 N N . LYS A 1 173 ? 1.037 7.402 12.374 1.00 93.56 173 LYS A N 1
ATOM 1378 C CA . LYS A 1 173 ? 0.904 8.620 13.171 1.00 93.56 173 LYS A CA 1
ATOM 1379 C C . LYS A 1 173 ? 2.282 9.178 13.458 1.00 93.56 173 LYS A C 1
ATOM 1381 O O . LYS A 1 173 ? 3.136 8.464 13.972 1.00 93.56 173 LYS A O 1
ATOM 1386 N N . ALA A 1 174 ? 2.473 10.454 13.148 1.00 90.25 174 ALA A N 1
ATOM 1387 C CA . ALA A 1 174 ? 3.654 11.179 13.581 1.00 90.25 174 ALA A CA 1
ATOM 1388 C C . ALA A 1 174 ? 3.606 11.353 15.105 1.00 90.25 174 ALA A C 1
ATOM 1390 O O . ALA A 1 174 ? 2.634 11.888 15.650 1.00 90.25 174 ALA A O 1
ATOM 1391 N N . VAL A 1 175 ? 4.642 10.868 15.777 1.00 89.12 175 VAL A N 1
ATOM 1392 C CA . VAL A 1 175 ? 4.889 11.057 17.202 1.00 89.12 175 VAL A CA 1
ATOM 1393 C C . VAL A 1 175 ? 6.313 11.588 17.315 1.00 89.12 175 VAL A C 1
ATOM 1395 O O . VAL A 1 175 ? 7.283 10.861 17.097 1.00 89.12 175 VAL A O 1
ATOM 1398 N N . GLU A 1 176 ? 6.422 12.887 17.600 1.00 85.88 176 GLU A N 1
ATOM 1399 C CA . GLU A 1 176 ? 7.695 13.617 17.616 1.00 85.88 176 GLU A CA 1
ATOM 1400 C C . GLU A 1 176 ? 8.444 13.482 16.275 1.00 85.88 176 GLU A C 1
ATOM 1402 O O . GLU A 1 176 ? 7.900 13.858 15.237 1.00 85.88 176 GLU A O 1
ATOM 1407 N N . ASN A 1 177 ? 9.663 12.933 16.292 1.00 81.19 177 ASN A N 1
ATOM 1408 C CA . ASN A 1 177 ? 10.516 12.726 15.117 1.00 81.19 177 ASN A CA 1
ATOM 1409 C C . ASN A 1 177 ? 10.382 11.318 14.512 1.00 81.19 177 ASN A C 1
ATOM 1411 O O . ASN A 1 177 ? 11.174 10.937 13.654 1.00 81.19 177 ASN A O 1
ATOM 1415 N N . THR A 1 178 ? 9.415 10.522 14.972 1.00 83.56 178 THR A N 1
ATOM 1416 C CA . THR A 1 178 ? 9.198 9.150 14.497 1.00 83.56 178 THR A CA 1
ATOM 1417 C C . THR A 1 178 ? 7.762 8.961 14.033 1.00 83.56 178 THR A C 1
ATOM 1419 O O . THR A 1 178 ? 6.859 9.722 14.394 1.00 83.56 178 THR A O 1
ATOM 1422 N N . ARG A 1 179 ? 7.521 7.936 13.213 1.00 89.25 179 ARG A N 1
ATOM 1423 C CA . ARG A 1 179 ? 6.161 7.505 12.895 1.00 89.25 179 ARG A CA 1
ATOM 1424 C C . ARG A 1 179 ? 5.871 6.158 13.521 1.00 89.25 179 ARG A C 1
ATOM 1426 O O . ARG A 1 179 ? 6.594 5.190 13.316 1.00 89.25 179 ARG A O 1
ATOM 1433 N N . THR A 1 180 ? 4.759 6.096 14.234 1.00 92.75 180 THR A N 1
ATOM 1434 C CA . THR A 1 180 ? 4.239 4.862 14.810 1.00 92.75 180 THR A CA 1
ATOM 1435 C C . THR A 1 180 ? 3.155 4.308 13.898 1.00 92.75 180 THR A C 1
ATOM 1437 O O . THR A 1 180 ? 2.245 5.037 13.487 1.00 92.75 180 THR A O 1
ATOM 1440 N N . LEU A 1 181 ? 3.242 3.018 13.574 1.00 93.56 181 LEU A N 1
ATOM 1441 C CA . LEU A 1 181 ? 2.190 2.319 12.847 1.00 93.56 181 LEU A CA 1
ATOM 1442 C C . LEU A 1 181 ? 0.999 2.105 13.788 1.00 93.56 181 LEU A C 1
ATOM 1444 O O . LEU A 1 181 ? 1.110 1.397 14.779 1.00 93.56 181 LEU A 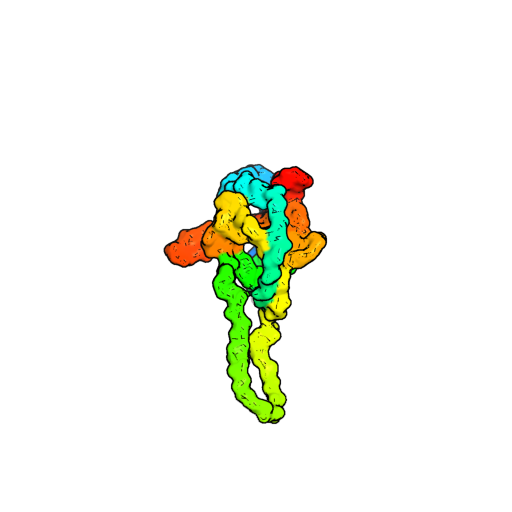O 1
ATOM 1448 N N . LEU A 1 182 ? -0.139 2.721 13.478 1.00 94.25 182 LEU A N 1
ATOM 1449 C CA . LEU A 1 182 ? -1.381 2.589 14.246 1.00 94.25 182 LEU A CA 1
ATOM 1450 C C . LEU A 1 182 ? -2.255 1.429 13.784 1.00 94.25 182 LEU A C 1
ATOM 1452 O O . LEU A 1 182 ? -3.202 1.050 14.466 1.00 94.25 182 LEU A O 1
ATOM 1456 N N . GLY A 1 183 ? -2.038 0.943 12.568 1.00 94.94 183 GLY A N 1
ATOM 1457 C CA . GLY A 1 183 ? -2.853 -0.126 12.027 1.00 94.94 183 GLY A CA 1
ATOM 1458 C C . GLY A 1 183 ? -2.630 -0.367 10.550 1.00 94.94 183 GLY A C 1
ATOM 1459 O O . GLY A 1 183 ? -2.015 0.437 9.846 1.00 94.94 183 GLY A O 1
ATOM 1460 N N . VAL A 1 184 ? -3.187 -1.476 10.087 1.00 96.56 184 VAL A N 1
ATOM 1461 C CA . VAL A 1 184 ? -3.132 -1.910 8.694 1.00 96.56 184 VAL A CA 1
ATOM 1462 C C . VAL A 1 184 ? -4.550 -2.187 8.216 1.00 96.56 184 VAL A C 1
ATOM 1464 O O . VAL A 1 184 ? -5.344 -2.815 8.915 1.00 96.56 184 VAL A O 1
ATOM 1467 N N . LEU A 1 185 ? -4.874 -1.704 7.021 1.00 97.25 185 LEU A N 1
ATOM 1468 C CA . LEU A 1 185 ? -6.165 -1.884 6.371 1.00 97.25 185 LEU A CA 1
ATOM 1469 C C . LEU A 1 185 ? -5.958 -2.582 5.027 1.00 97.25 185 LEU A C 1
ATOM 1471 O O . LEU A 1 185 ? -5.383 -2.002 4.115 1.00 97.25 185 LEU A O 1
ATOM 1475 N N . THR A 1 186 ? -6.459 -3.805 4.892 1.00 97.81 186 THR A N 1
ATOM 1476 C CA . THR A 1 186 ? -6.436 -4.560 3.633 1.00 97.81 186 THR A CA 1
ATOM 1477 C C . THR A 1 186 ? -7.803 -4.487 2.971 1.00 97.81 186 THR A C 1
ATOM 1479 O O . THR A 1 186 ? -8.805 -4.871 3.572 1.00 97.81 186 THR A O 1
ATOM 1482 N N . LEU A 1 187 ? -7.865 -4.003 1.736 1.00 98.25 187 LEU A N 1
ATOM 1483 C CA . LEU A 1 187 ? -9.091 -3.818 0.967 1.00 98.25 187 LEU A CA 1
ATOM 1484 C C . LEU A 1 187 ? -9.089 -4.732 -0.252 1.00 98.25 187 LEU A C 1
ATOM 1486 O O . LEU A 1 187 ? -8.118 -4.762 -1.003 1.00 98.25 187 LEU A O 1
ATOM 1490 N N . LYS A 1 188 ? -10.206 -5.424 -0.482 1.00 98.12 188 LYS A N 1
ATOM 1491 C CA . LYS A 1 188 ? -10.474 -6.110 -1.748 1.00 98.12 188 LYS A CA 1
ATOM 1492 C C . LYS A 1 188 ? -11.098 -5.119 -2.720 1.00 98.12 188 LYS A C 1
ATOM 1494 O O . LYS A 1 188 ? -12.078 -4.462 -2.360 1.00 98.12 188 LYS A O 1
ATOM 1499 N N . LEU A 1 189 ? -10.560 -5.039 -3.929 1.00 97.94 189 LEU A N 1
ATOM 1500 C CA . LEU A 1 189 ? -11.009 -4.139 -4.983 1.00 97.94 189 LEU A CA 1
ATOM 1501 C C . LEU A 1 189 ? -11.814 -4.885 -6.056 1.00 97.94 189 LEU A C 1
ATOM 1503 O O . LEU A 1 189 ? -11.637 -6.086 -6.262 1.00 97.94 189 LEU A O 1
ATOM 1507 N N . ASP A 1 190 ? -12.707 -4.167 -6.732 1.00 97.50 190 ASP A N 1
ATOM 1508 C CA . ASP A 1 190 ? -13.316 -4.607 -7.987 1.00 97.50 190 ASP A CA 1
ATOM 1509 C C . ASP A 1 190 ? -12.433 -4.266 -9.206 1.00 97.50 190 ASP A C 1
ATOM 1511 O O . ASP A 1 190 ? -11.359 -3.674 -9.082 1.00 97.50 190 ASP A O 1
ATOM 1515 N N . SER A 1 191 ? -12.907 -4.602 -10.409 1.00 95.62 191 SER A N 1
ATOM 1516 C CA . SER A 1 191 ? -12.214 -4.312 -11.675 1.00 95.62 191 SER A CA 1
ATOM 1517 C C . SER A 1 191 ? -12.015 -2.816 -11.951 1.00 95.62 191 SER A C 1
ATOM 1519 O O . SER A 1 191 ? -11.179 -2.438 -12.765 1.00 95.62 191 SER A O 1
ATOM 1521 N N . ASN A 1 192 ? -12.780 -1.952 -11.284 1.00 96.25 192 ASN A N 1
ATOM 1522 C CA . ASN A 1 192 ? -12.704 -0.500 -11.398 1.00 96.25 192 ASN A CA 1
ATOM 1523 C C . ASN A 1 192 ? -11.910 0.125 -10.236 1.00 96.25 192 ASN A C 1
ATOM 1525 O O . ASN A 1 192 ? -11.931 1.350 -10.060 1.00 96.25 192 ASN A O 1
ATOM 1529 N N . HIS A 1 193 ? -11.186 -0.690 -9.462 1.00 96.50 193 HIS A N 1
ATOM 1530 C CA . HIS A 1 193 ? -10.384 -0.282 -8.311 1.00 96.50 193 HIS A CA 1
ATOM 1531 C C . HIS A 1 193 ? -11.211 0.359 -7.181 1.00 96.50 193 HIS A C 1
ATOM 1533 O O . HIS A 1 193 ? -10.719 1.234 -6.463 1.00 96.50 193 HIS A O 1
ATOM 1539 N N . PHE A 1 194 ? -12.478 -0.036 -7.023 1.00 96.31 194 PHE A N 1
ATOM 1540 C CA . PHE A 1 194 ? -13.314 0.358 -5.889 1.00 96.31 194 PHE A CA 1
ATOM 1541 C C . PHE A 1 194 ? -13.318 -0.716 -4.793 1.00 96.31 194 PHE A C 1
ATOM 1543 O O . PHE A 1 194 ? -13.421 -1.902 -5.104 1.00 96.31 194 PHE A O 1
ATOM 1550 N N . PRO A 1 195 ? -13.248 -0.339 -3.502 1.00 97.31 195 PRO A N 1
ATOM 1551 C CA . PRO A 1 195 ? -13.259 -1.303 -2.410 1.00 97.31 195 PRO A CA 1
ATOM 1552 C C . PRO A 1 195 ? -14.636 -1.940 -2.240 1.00 97.31 195 PRO A C 1
ATOM 1554 O O . PRO A 1 195 ? -15.631 -1.240 -2.055 1.00 97.31 195 PRO A O 1
ATOM 1557 N N . ILE A 1 196 ? -14.673 -3.270 -2.225 1.00 97.12 196 ILE A N 1
ATOM 1558 C CA . ILE A 1 196 ? -15.896 -4.066 -2.027 1.00 97.12 196 ILE A CA 1
ATOM 1559 C C . ILE A 1 196 ? -15.934 -4.777 -0.670 1.00 97.12 196 ILE A C 1
ATOM 1561 O O . ILE A 1 196 ? -17.005 -5.139 -0.182 1.00 97.12 196 ILE A O 1
ATOM 1565 N N . ALA A 1 197 ? -14.772 -4.963 -0.044 1.00 97.50 197 ALA A N 1
ATOM 1566 C CA . ALA A 1 197 ? -14.619 -5.524 1.292 1.00 97.50 197 ALA A CA 1
ATOM 1567 C C . ALA A 1 197 ? -13.308 -5.032 1.913 1.00 97.50 197 ALA A C 1
ATOM 1569 O O . ALA A 1 197 ? -12.405 -4.590 1.200 1.00 97.50 197 ALA A O 1
ATOM 1570 N N . GLY A 1 198 ? -13.189 -5.131 3.235 1.00 97.00 198 GLY A N 1
ATOM 1571 C CA . GLY A 1 198 ? -11.962 -4.769 3.926 1.00 97.00 198 GLY A CA 1
ATOM 1572 C C . GLY A 1 198 ? -11.790 -5.502 5.245 1.00 97.00 198 GLY A C 1
ATOM 1573 O O . GLY A 1 198 ? -12.771 -5.891 5.881 1.00 97.00 198 GLY A O 1
ATOM 1574 N N . LYS A 1 199 ? -10.535 -5.662 5.649 1.00 96.94 199 LYS A N 1
ATOM 1575 C CA . LYS A 1 199 ? -10.139 -6.129 6.972 1.00 96.94 199 LYS A CA 1
ATOM 1576 C C . LYS A 1 199 ? -9.156 -5.143 7.578 1.00 96.94 199 LYS A C 1
ATOM 1578 O O . LYS A 1 199 ? -8.333 -4.585 6.856 1.00 96.94 199 LYS A O 1
ATOM 1583 N N . GLU A 1 200 ? -9.225 -4.940 8.881 1.00 95.50 200 GLU A N 1
ATOM 1584 C CA . GLU A 1 200 ? -8.319 -4.047 9.587 1.00 95.50 200 GLU A CA 1
ATOM 1585 C C . GLU A 1 200 ? -7.751 -4.658 10.853 1.00 95.50 200 GLU A C 1
ATOM 1587 O O . GLU A 1 200 ? -8.355 -5.515 11.496 1.00 95.50 200 GLU A O 1
ATOM 1592 N N . ILE A 1 201 ? -6.590 -4.143 11.215 1.00 94.19 201 ILE A N 1
ATOM 1593 C CA . ILE A 1 201 ? -5.983 -4.309 12.518 1.00 94.19 201 ILE A CA 1
ATOM 1594 C C . ILE A 1 201 ? -5.532 -2.943 13.021 1.00 94.19 201 ILE A C 1
ATOM 1596 O O . ILE A 1 201 ? -5.103 -2.096 12.236 1.00 94.19 201 ILE A O 1
ATOM 1600 N N . GLU A 1 202 ? -5.659 -2.731 14.325 1.00 91.88 202 GLU A N 1
ATOM 1601 C CA . GLU A 1 202 ? -5.176 -1.545 15.028 1.00 91.88 202 GLU A CA 1
ATOM 1602 C C . GLU A 1 202 ? -4.203 -2.005 16.126 1.00 91.88 202 GLU A C 1
ATOM 1604 O O . GLU A 1 202 ? -4.401 -3.085 16.694 1.00 91.88 202 GLU A O 1
ATOM 1609 N N . PHE A 1 203 ? -3.146 -1.221 16.354 1.00 88.94 203 PHE A N 1
ATOM 1610 C CA . PHE A 1 203 ? -2.078 -1.480 17.328 1.00 88.94 203 PHE A CA 1
ATOM 1611 C C . PHE A 1 203 ? -2.192 -0.550 18.537 1.00 88.94 203 PHE A C 1
ATOM 1613 O O . PHE A 1 203 ? -2.616 0.617 18.348 1.00 88.94 203 PHE A O 1
#

Organism: NCBI:txid2484945

Radius of gyration: 24.55 Å; chains: 1; bounding box: 68×54×72 Å